Protein AF-0000000070924415 (afdb_homodimer)

Sequence (302 aa):
MRFDPAVLARTLAALTEGETDEVALMATLACEIHHADDRFDWTGFYRVTEPGVLKIGPYQGGHGCLVIPFTRGVCGAAAREGRTQLVPDVEAFPGHIACSSSTRSELVIPVFGAGGRLIGVLDIDSDQPDAFTEADARALEAILADVFGALMRFDPAVLARTLAALTEGETDEVALMATLACEIHHADDRFDWTGFYRVTEPGVLKIGPYQGGHGCLVIPFTRGVCGAAAREGRTQLVPDVEAFPGHIACSSSTRSELVIPVFGAGGRLIGVLDIDSDQPDAFTEADARALEAILADVFGAL

Structure (mmCIF, N/CA/C/O backbone):
data_AF-0000000070924415-model_v1
#
loop_
_entity.id
_entity.type
_entity.pdbx_description
1 polymer 'GAF domain protein'
#
loop_
_atom_site.group_PDB
_atom_site.id
_atom_site.type_symbol
_atom_site.label_atom_id
_atom_site.label_alt_id
_atom_site.label_comp_id
_atom_site.label_asym_id
_atom_site.label_entity_id
_atom_site.label_seq_id
_atom_site.pdbx_PDB_ins_code
_atom_site.Cartn_x
_atom_site.Cartn_y
_atom_site.Cartn_z
_atom_site.occupancy
_atom_site.B_iso_or_equiv
_atom_site.auth_seq_id
_atom_site.auth_comp_id
_atom_site.auth_asym_id
_atom_site.auth_atom_id
_atom_site.pdbx_PDB_model_num
ATOM 1 N N . MET A 1 1 ? -1.477 -2.229 -22.859 1 86.69 1 MET A N 1
ATOM 2 C CA . MET A 1 1 ? -0.017 -2.232 -22.797 1 86.69 1 MET A CA 1
ATOM 3 C C . MET A 1 1 ? 0.488 -3.352 -21.906 1 86.69 1 MET A C 1
ATOM 5 O O . MET A 1 1 ? -0.101 -3.625 -20.844 1 86.69 1 MET A O 1
ATOM 9 N N . ARG A 1 2 ? 1.531 -4.059 -22.438 1 94.44 2 ARG A N 1
ATOM 10 C CA . ARG A 1 2 ? 2.207 -5.086 -21.641 1 94.44 2 ARG A CA 1
ATOM 11 C C . ARG A 1 2 ? 3.555 -4.586 -21.141 1 94.44 2 ARG A C 1
ATOM 13 O O . ARG A 1 2 ? 4.262 -3.861 -21.844 1 94.44 2 ARG A O 1
ATOM 20 N N . PHE A 1 3 ? 3.836 -4.977 -19.938 1 95.62 3 PHE A N 1
ATOM 21 C CA . PHE A 1 3 ? 5.086 -4.484 -19.375 1 95.62 3 PHE A CA 1
ATOM 22 C C . PHE A 1 3 ? 6.285 -5.117 -20.078 1 95.62 3 PHE A C 1
ATOM 24 O O . PHE A 1 3 ? 6.184 -6.227 -20.594 1 95.62 3 PHE A O 1
ATOM 31 N N . ASP A 1 4 ? 7.352 -4.371 -20.219 1 97.5 4 ASP A N 1
ATOM 32 C CA . ASP A 1 4 ? 8.656 -4.871 -20.625 1 97.5 4 ASP A CA 1
ATOM 33 C C . ASP A 1 4 ? 9.477 -5.316 -19.406 1 97.5 4 ASP A C 1
ATOM 35 O O . ASP A 1 4 ? 9.898 -4.488 -18.609 1 97.5 4 ASP A O 1
ATOM 39 N N . PRO A 1 5 ? 9.734 -6.648 -19.391 1 97.75 5 PRO A N 1
ATOM 40 C CA . PRO A 1 5 ? 10.375 -7.172 -18.188 1 97.75 5 PRO A CA 1
ATOM 41 C C . PRO A 1 5 ? 11.719 -6.512 -17.891 1 97.75 5 PRO A C 1
ATOM 43 O O . PRO A 1 5 ? 12.031 -6.207 -16.734 1 97.75 5 PRO A O 1
ATOM 46 N N . ALA A 1 6 ? 12.508 -6.309 -18.891 1 97.94 6 ALA A N 1
ATOM 47 C CA . ALA A 1 6 ? 13.828 -5.723 -18.703 1 97.94 6 ALA A CA 1
ATOM 48 C C . ALA A 1 6 ? 13.727 -4.277 -18.219 1 97.94 6 ALA A C 1
ATOM 50 O O . ALA A 1 6 ? 14.484 -3.857 -17.344 1 97.94 6 ALA A O 1
ATOM 51 N N . VAL A 1 7 ? 12.852 -3.51 -18.812 1 98 7 VAL A N 1
ATOM 52 C CA . VAL A 1 7 ? 12.672 -2.113 -18.422 1 98 7 VAL A CA 1
ATOM 53 C C . VAL A 1 7 ? 12.148 -2.031 -17 1 98 7 VAL A C 1
ATOM 55 O O . VAL A 1 7 ? 12.641 -1.239 -16.188 1 98 7 VAL A O 1
ATOM 58 N N . LEU A 1 8 ? 11.172 -2.834 -16.672 1 98.5 8 LEU A N 1
ATOM 59 C CA . LEU A 1 8 ? 10.602 -2.84 -15.328 1 98.5 8 LEU A CA 1
ATOM 60 C C . LEU A 1 8 ? 11.656 -3.223 -14.297 1 98.5 8 LEU A C 1
ATOM 62 O O . LEU A 1 8 ? 11.758 -2.584 -13.242 1 98.5 8 LEU A O 1
ATOM 66 N N . ALA A 1 9 ? 12.438 -4.27 -14.586 1 98.56 9 ALA A N 1
ATOM 67 C CA . ALA A 1 9 ? 13.484 -4.715 -13.672 1 98.56 9 ALA A CA 1
ATOM 68 C C . ALA A 1 9 ? 14.5 -3.604 -13.406 1 98.56 9 ALA A C 1
ATOM 70 O O . ALA A 1 9 ? 14.891 -3.371 -12.266 1 98.56 9 ALA A O 1
ATOM 71 N N . ARG A 1 10 ? 14.859 -2.92 -14.445 1 98.31 10 ARG A N 1
ATOM 72 C CA . ARG A 1 10 ? 15.828 -1.836 -14.312 1 98.31 10 ARG A CA 1
ATOM 73 C C . ARG A 1 10 ? 15.258 -0.69 -13.484 1 98.31 10 ARG A C 1
ATOM 75 O O . ARG A 1 10 ? 15.945 -0.131 -12.625 1 98.31 10 ARG A O 1
ATOM 82 N N . THR A 1 11 ? 14.047 -0.346 -13.797 1 97.88 11 THR A N 1
ATOM 83 C CA . THR A 1 11 ? 13.383 0.73 -13.07 1 97.88 11 THR A CA 1
ATOM 84 C C . THR A 1 11 ? 13.297 0.408 -11.578 1 97.88 11 THR A C 1
ATOM 86 O O . THR A 1 11 ? 13.672 1.228 -10.742 1 97.88 11 THR A O 1
ATOM 89 N N . LEU A 1 12 ? 12.859 -0.758 -11.211 1 98.44 12 LEU A N 1
ATOM 90 C CA . LEU A 1 12 ? 12.664 -1.149 -9.82 1 98.44 12 LEU A CA 1
ATOM 91 C C . LEU A 1 12 ? 14.008 -1.276 -9.102 1 98.44 12 LEU A C 1
ATOM 93 O O . LEU A 1 12 ? 14.125 -0.917 -7.926 1 98.44 12 LEU A O 1
ATOM 97 N N . ALA A 1 13 ? 15 -1.799 -9.836 1 98 13 ALA A N 1
ATOM 98 C CA . ALA A 1 13 ? 16.328 -1.871 -9.25 1 98 13 ALA A CA 1
ATOM 99 C C . ALA A 1 13 ? 16.844 -0.483 -8.859 1 98 13 ALA A C 1
ATOM 101 O O . ALA A 1 13 ? 17.391 -0.297 -7.777 1 98 13 ALA A O 1
ATOM 102 N N . ALA A 1 14 ? 16.609 0.479 -9.711 1 98 14 ALA A N 1
ATOM 103 C CA . ALA A 1 14 ? 17.062 1.846 -9.461 1 98 14 ALA A CA 1
ATOM 104 C C . ALA A 1 14 ? 16.281 2.477 -8.312 1 98 14 ALA A C 1
ATOM 106 O O . ALA A 1 14 ? 16.859 3.121 -7.438 1 98 14 ALA A O 1
ATOM 107 N N . LEU A 1 15 ? 15 2.289 -8.305 1 97.25 15 LEU A N 1
ATOM 108 C CA . LEU A 1 15 ? 14.117 2.92 -7.332 1 97.25 15 LEU A CA 1
ATOM 109 C C . LEU A 1 15 ? 14.359 2.361 -5.934 1 97.25 15 LEU A C 1
ATOM 111 O O . LEU A 1 15 ? 14.172 3.062 -4.938 1 97.25 15 LEU A O 1
ATOM 115 N N . THR A 1 16 ? 14.773 1.101 -5.844 1 97.81 16 THR A N 1
ATOM 116 C CA . THR A 1 16 ? 14.805 0.44 -4.543 1 97.81 16 THR A CA 1
ATOM 117 C C . THR A 1 16 ? 16.25 0.222 -4.086 1 97.81 16 THR A C 1
ATOM 119 O O . THR A 1 16 ? 16.484 -0.436 -3.07 1 97.81 16 THR A O 1
ATOM 122 N N . GLU A 1 17 ? 17.156 0.73 -4.887 1 97.06 17 GLU A N 1
ATOM 123 C CA . GLU A 1 17 ? 18.578 0.539 -4.57 1 97.06 17 GLU A CA 1
ATOM 124 C C . GLU A 1 17 ? 18.875 0.969 -3.139 1 97.06 17 GLU A C 1
ATOM 126 O O . GLU A 1 17 ? 18.547 2.082 -2.732 1 97.06 17 GLU A O 1
ATOM 131 N N . GLY A 1 18 ? 19.438 0.085 -2.4 1 96.75 18 GLY A N 1
ATOM 132 C CA . GLY A 1 18 ? 19.906 0.395 -1.06 1 96.75 18 GLY A CA 1
ATOM 133 C C . GLY A 1 18 ? 18.812 0.338 -0.015 1 96.75 18 GLY A C 1
ATOM 134 O O . GLY A 1 18 ? 19.078 0.452 1.183 1 96.75 18 GLY A O 1
ATOM 135 N N . GLU A 1 19 ? 17.578 0.191 -0.398 1 97.88 19 GLU A N 1
ATOM 136 C CA . GLU A 1 19 ? 16.469 0.136 0.542 1 97.88 19 GLU A CA 1
ATOM 137 C C . GLU A 1 19 ? 16.328 -1.258 1.147 1 97.88 19 GLU A C 1
ATOM 139 O O . GLU A 1 19 ? 16.469 -2.262 0.448 1 97.88 19 GLU A O 1
ATOM 144 N N . THR A 1 20 ? 16.062 -1.279 2.492 1 97.25 20 THR A N 1
ATOM 145 C CA . THR A 1 20 ? 16 -2.582 3.146 1 97.25 20 THR A CA 1
ATOM 146 C C . THR A 1 20 ? 14.672 -2.764 3.879 1 97.25 20 THR A C 1
ATOM 148 O O . THR A 1 20 ? 14.398 -3.838 4.418 1 97.25 20 THR A O 1
ATOM 151 N N . ASP A 1 21 ? 13.859 -1.724 3.973 1 98.31 21 ASP A N 1
ATOM 152 C CA . ASP A 1 21 ? 12.555 -1.853 4.613 1 98.31 21 ASP A CA 1
ATOM 153 C C . ASP A 1 21 ? 11.586 -2.627 3.73 1 98.31 21 ASP A C 1
ATOM 155 O O . ASP A 1 21 ? 11.227 -2.168 2.643 1 98.31 21 ASP A O 1
ATOM 159 N N . GLU A 1 22 ? 11.117 -3.754 4.152 1 98.56 22 GLU A N 1
ATOM 160 C CA . GLU A 1 22 ? 10.289 -4.656 3.355 1 98.56 22 GLU A CA 1
ATOM 161 C C . GLU A 1 22 ? 9.008 -3.963 2.889 1 98.56 22 GLU A C 1
ATOM 163 O O . GLU A 1 22 ? 8.609 -4.102 1.729 1 98.56 22 GLU A O 1
ATOM 168 N N . VAL A 1 23 ? 8.406 -3.203 3.76 1 98.88 23 VAL A N 1
ATOM 169 C CA . VAL A 1 23 ? 7.121 -2.582 3.453 1 98.88 23 VAL A CA 1
ATOM 170 C C . VAL A 1 23 ? 7.312 -1.488 2.404 1 98.88 23 VAL A C 1
ATOM 172 O O . VAL A 1 23 ? 6.516 -1.366 1.471 1 98.88 23 VAL A O 1
ATOM 175 N N . ALA A 1 24 ? 8.359 -0.697 2.543 1 98.81 24 ALA A N 1
ATOM 176 C CA . ALA A 1 24 ? 8.656 0.342 1.559 1 98.81 24 ALA A CA 1
ATOM 177 C C . ALA A 1 24 ? 8.914 -0.264 0.182 1 98.81 24 ALA A C 1
ATOM 179 O O . ALA A 1 24 ? 8.445 0.261 -0.832 1 98.81 24 ALA A O 1
ATOM 180 N N . LEU A 1 25 ? 9.641 -1.331 0.187 1 98.81 25 LEU A N 1
ATOM 181 C CA . LEU A 1 25 ? 9.914 -2.031 -1.064 1 98.81 25 LEU A CA 1
ATOM 182 C C . LEU A 1 25 ? 8.625 -2.557 -1.687 1 98.81 25 LEU A C 1
ATOM 184 O O . LEU A 1 25 ? 8.406 -2.395 -2.889 1 98.81 25 LEU A O 1
ATOM 188 N N . MET A 1 26 ? 7.781 -3.16 -0.855 1 98.88 26 MET A N 1
ATOM 189 C CA . MET A 1 26 ? 6.508 -3.688 -1.338 1 98.88 26 MET A CA 1
ATOM 190 C C . MET A 1 26 ? 5.648 -2.578 -1.931 1 98.88 26 MET A C 1
ATOM 192 O O . MET A 1 26 ? 5.031 -2.758 -2.982 1 98.88 26 MET A O 1
ATOM 196 N N . ALA A 1 27 ? 5.609 -1.454 -1.251 1 98.88 27 ALA A N 1
ATOM 197 C CA . ALA A 1 27 ? 4.793 -0.333 -1.712 1 98.88 27 ALA A CA 1
ATOM 198 C C . ALA A 1 27 ? 5.266 0.167 -3.074 1 98.88 27 ALA A C 1
ATOM 200 O O . ALA A 1 27 ? 4.457 0.393 -3.977 1 98.88 27 ALA A O 1
ATOM 201 N N . THR A 1 28 ? 6.559 0.315 -3.201 1 98.56 28 THR A N 1
ATOM 202 C CA . THR A 1 28 ? 7.148 0.793 -4.445 1 98.56 28 THR A CA 1
ATOM 203 C C . THR A 1 28 ? 6.91 -0.206 -5.574 1 98.56 28 THR A C 1
ATOM 205 O O . THR A 1 28 ? 6.5 0.176 -6.672 1 98.56 28 THR A O 1
ATOM 208 N N . LEU A 1 29 ? 7.121 -1.479 -5.301 1 98.88 29 LEU A N 1
ATOM 209 C CA . LEU A 1 29 ? 6.934 -2.504 -6.324 1 98.88 29 LEU A CA 1
ATOM 210 C C . LEU A 1 29 ? 5.469 -2.598 -6.73 1 98.88 29 LEU A C 1
ATOM 212 O O . LEU A 1 29 ? 5.156 -2.703 -7.922 1 98.88 29 LEU A O 1
ATOM 216 N N . ALA A 1 30 ? 4.578 -2.594 -5.73 1 98.81 30 ALA A N 1
ATOM 217 C CA . ALA A 1 30 ? 3.156 -2.695 -6.043 1 98.81 30 ALA A CA 1
ATOM 218 C C . ALA A 1 30 ? 2.732 -1.608 -7.027 1 98.81 30 ALA A C 1
ATOM 220 O O . ALA A 1 30 ? 2.031 -1.887 -8.008 1 98.81 30 ALA A O 1
ATOM 221 N N . CYS A 1 31 ? 3.18 -0.417 -6.801 1 98.5 31 CYS A N 1
ATOM 222 C CA . CYS A 1 31 ? 2.818 0.711 -7.652 1 98.5 31 CYS A CA 1
ATOM 223 C C . CYS A 1 31 ? 3.406 0.55 -9.047 1 98.5 31 CYS A C 1
ATOM 225 O O . CYS A 1 31 ? 2.682 0.624 -10.047 1 98.5 31 CYS A O 1
ATOM 227 N N . GLU A 1 32 ? 4.691 0.331 -9.125 1 98.38 32 GLU A N 1
ATOM 228 C CA . GLU A 1 32 ? 5.371 0.312 -10.422 1 98.38 32 GLU A CA 1
ATOM 229 C C . GLU A 1 32 ? 4.902 -0.864 -11.273 1 98.38 32 GLU A C 1
ATOM 231 O O . GLU A 1 32 ? 4.746 -0.732 -12.484 1 98.38 32 GLU A O 1
ATOM 236 N N . ILE A 1 33 ? 4.676 -2.031 -10.617 1 98.81 33 ILE A N 1
ATOM 237 C CA . ILE A 1 33 ? 4.199 -3.205 -11.344 1 98.81 33 ILE A CA 1
ATOM 238 C C . ILE A 1 33 ? 2.775 -2.959 -11.844 1 98.81 33 ILE A C 1
ATOM 240 O O . ILE A 1 33 ? 2.475 -3.189 -13.016 1 98.81 33 ILE A O 1
ATOM 244 N N . HIS A 1 34 ? 1.918 -2.477 -10.969 1 98.62 34 HIS A N 1
ATOM 245 C CA . HIS A 1 34 ? 0.517 -2.234 -11.297 1 98.62 34 HIS A CA 1
ATOM 246 C C . HIS A 1 34 ? 0.384 -1.353 -12.531 1 98.62 34 HIS A C 1
ATOM 248 O O . HIS A 1 34 ? -0.382 -1.669 -13.445 1 98.62 34 HIS A O 1
ATOM 254 N N . HIS A 1 35 ? 1.164 -0.295 -12.57 1 97.62 35 HIS A N 1
ATOM 255 C CA . HIS A 1 35 ? 1.003 0.72 -13.609 1 97.62 35 HIS A CA 1
ATOM 256 C C . HIS A 1 35 ? 1.771 0.345 -14.875 1 97.62 35 HIS A C 1
ATOM 258 O O . HIS A 1 35 ? 1.612 0.986 -15.914 1 97.62 35 HIS A O 1
ATOM 264 N N . ALA A 1 36 ? 2.566 -0.684 -14.844 1 98.12 36 ALA A N 1
ATOM 265 C CA . ALA A 1 36 ? 3.385 -1.092 -15.977 1 98.12 36 ALA A CA 1
ATOM 266 C C . ALA A 1 36 ? 2.57 -1.912 -16.969 1 98.12 36 ALA A C 1
ATOM 268 O O . ALA A 1 36 ? 3.008 -2.143 -18.109 1 98.12 36 ALA A O 1
ATOM 269 N N . ASP A 1 37 ? 1.393 -2.426 -16.625 1 98.31 37 ASP A N 1
ATOM 270 C CA . ASP A 1 37 ? 0.641 -3.354 -17.453 1 98.31 37 ASP A CA 1
ATOM 271 C C . ASP A 1 37 ? -0.863 -3.156 -17.281 1 98.31 37 ASP A C 1
ATOM 273 O O . ASP A 1 37 ? -1.373 -3.178 -16.156 1 98.31 37 ASP A O 1
ATOM 277 N N . ASP A 1 38 ? -1.627 -3.066 -18.375 1 97.56 38 ASP A N 1
ATOM 278 C CA . ASP A 1 38 ? -3.059 -2.779 -18.359 1 97.56 38 ASP A CA 1
ATOM 279 C C . ASP A 1 38 ? -3.855 -3.982 -17.875 1 97.56 38 ASP A C 1
ATOM 281 O O . ASP A 1 38 ? -5.016 -3.846 -17.484 1 97.56 38 ASP A O 1
ATOM 285 N N . ARG A 1 39 ? -3.277 -5.176 -17.875 1 97.06 39 ARG A N 1
ATOM 286 C CA . ARG A 1 39 ? -3.951 -6.391 -17.438 1 97.06 39 ARG A CA 1
ATOM 287 C C . ARG A 1 39 ? -4.051 -6.438 -15.906 1 97.06 39 ARG A C 1
ATOM 289 O O . ARG A 1 39 ? -4.812 -7.234 -15.359 1 97.06 39 ARG A O 1
ATOM 296 N N . PHE A 1 40 ? -3.254 -5.625 -15.227 1 97.94 40 PHE A N 1
ATOM 297 C CA . PHE A 1 40 ? -3.125 -5.723 -13.781 1 97.94 40 PHE A CA 1
ATOM 298 C C . PHE A 1 40 ? -4.168 -4.855 -13.086 1 97.94 40 PHE A C 1
ATOM 300 O O . PHE A 1 40 ? -3.902 -3.697 -12.758 1 97.94 40 PHE A O 1
ATOM 307 N N . ASP A 1 41 ? -5.281 -5.418 -12.75 1 97.44 41 ASP A N 1
ATOM 308 C CA . ASP A 1 41 ? -6.395 -4.684 -12.148 1 97.44 41 ASP A CA 1
ATOM 309 C C . ASP A 1 41 ? -6.211 -4.543 -10.641 1 97.44 41 ASP A C 1
ATOM 311 O O . ASP A 1 41 ? -6.734 -3.607 -10.031 1 97.44 41 ASP A O 1
ATOM 315 N N . TRP A 1 42 ? -5.555 -5.453 -10.023 1 98 42 TRP A N 1
ATOM 316 C CA . TRP A 1 42 ? -5.152 -5.434 -8.625 1 98 42 TRP A CA 1
ATOM 317 C C . TRP A 1 42 ? -3.742 -5.984 -8.453 1 98 42 TRP A C 1
ATOM 319 O O . TRP A 1 42 ? -3.42 -7.055 -8.977 1 98 42 TRP A O 1
ATOM 329 N N . THR A 1 43 ? -2.881 -5.262 -7.859 1 98.62 43 THR A N 1
ATOM 330 C CA . THR A 1 43 ? -1.495 -5.656 -7.625 1 98.62 43 THR A CA 1
ATOM 331 C C . THR A 1 43 ? -1.079 -5.348 -6.191 1 98.62 43 THR A C 1
ATOM 333 O O . THR A 1 43 ? -1.123 -4.195 -5.758 1 98.62 43 THR A O 1
ATOM 336 N N . GLY A 1 44 ? -0.739 -6.328 -5.453 1 98.62 44 GLY A N 1
ATOM 337 C CA . GLY A 1 44 ? -0.346 -6.016 -4.086 1 98.62 44 GLY A CA 1
ATOM 338 C C . GLY A 1 44 ? 0.297 -7.188 -3.371 1 98.62 44 GLY A C 1
ATOM 339 O O . GLY A 1 44 ? 0.497 -8.25 -3.963 1 98.62 44 GLY A O 1
ATOM 340 N N . PHE A 1 45 ? 0.707 -6.953 -2.191 1 98.88 45 PHE A N 1
ATOM 341 C CA . PHE A 1 45 ? 1.403 -7.938 -1.371 1 98.88 45 PHE A CA 1
ATOM 342 C C . PHE A 1 45 ? 0.548 -8.352 -0.181 1 98.88 45 PHE A C 1
ATOM 344 O O . PHE A 1 45 ? -0.142 -7.523 0.415 1 98.88 45 PHE A O 1
ATOM 351 N N . TYR A 1 46 ? 0.558 -9.508 0.106 1 98.81 46 TYR A N 1
ATOM 352 C CA . TYR A 1 46 ? 0.187 -10.023 1.42 1 98.81 46 TYR A CA 1
ATOM 353 C C . TYR A 1 46 ? 1.418 -10.469 2.199 1 98.81 46 TYR A C 1
ATOM 355 O O . TYR A 1 46 ? 2.326 -11.086 1.637 1 98.81 46 TYR A O 1
ATOM 363 N N . ARG A 1 47 ? 1.425 -10.133 3.43 1 98.88 47 ARG A N 1
ATOM 364 C CA . ARG A 1 47 ? 2.605 -10.359 4.258 1 98.88 47 ARG A CA 1
ATOM 365 C C . ARG A 1 47 ? 2.381 -11.516 5.227 1 98.88 47 ARG A C 1
ATOM 367 O O . ARG A 1 47 ? 1.286 -11.664 5.773 1 98.88 47 ARG A O 1
ATOM 374 N N . VAL A 1 48 ? 3.387 -12.305 5.41 1 98.75 48 VAL A N 1
ATOM 375 C CA . VAL A 1 48 ? 3.346 -13.234 6.527 1 98.75 48 VAL A CA 1
ATOM 376 C C . VAL A 1 48 ? 3.543 -12.484 7.84 1 98.75 48 VAL A C 1
ATOM 378 O O . VAL A 1 48 ? 4.621 -11.938 8.094 1 98.75 48 VAL A O 1
ATOM 381 N N . THR A 1 49 ? 2.496 -12.43 8.617 1 98.31 49 THR A N 1
ATOM 382 C CA . THR A 1 49 ? 2.588 -11.664 9.852 1 98.31 49 THR A CA 1
ATOM 383 C C . THR A 1 49 ? 2.654 -12.594 11.062 1 98.31 49 THR A C 1
ATOM 385 O O . THR A 1 49 ? 3.068 -12.18 12.148 1 98.31 49 THR A O 1
ATOM 388 N N . GLU A 1 50 ? 2.213 -13.727 10.977 1 97.81 50 GLU A N 1
ATOM 389 C CA . GLU A 1 50 ? 2.262 -14.844 11.922 1 97.81 50 GLU A CA 1
ATOM 390 C C . GLU A 1 50 ? 2.168 -16.188 11.195 1 97.81 50 GLU A C 1
ATOM 392 O O . GLU A 1 50 ? 1.817 -16.234 10.016 1 97.81 50 GLU A O 1
ATOM 397 N N . PRO A 1 51 ? 2.609 -17.234 11.867 1 97.31 51 PRO A N 1
ATOM 398 C CA . PRO A 1 51 ? 2.578 -18.531 11.195 1 97.31 51 PRO A CA 1
ATOM 399 C C . PRO A 1 51 ? 1.214 -18.859 10.586 1 97.31 51 PRO A C 1
ATOM 401 O O . PRO A 1 51 ? 0.199 -18.828 11.281 1 97.31 51 PRO A O 1
ATOM 404 N N . GLY A 1 52 ? 1.215 -19.062 9.336 1 98.19 52 GLY A N 1
ATOM 405 C CA . GLY A 1 52 ? 0.016 -19.531 8.656 1 98.19 52 GLY A CA 1
ATOM 406 C C . GLY A 1 52 ? -0.96 -18.422 8.328 1 98.19 52 GLY A C 1
ATOM 407 O O . GLY A 1 52 ? -2.115 -18.688 7.988 1 98.19 52 GLY A O 1
ATOM 408 N N . VAL A 1 53 ? -0.512 -17.188 8.469 1 98.44 53 VAL A N 1
ATOM 409 C CA . VAL A 1 53 ? -1.431 -16.078 8.258 1 98.44 53 VAL A CA 1
ATOM 410 C C . VAL A 1 53 ? -0.793 -15.047 7.32 1 98.44 53 VAL A C 1
ATOM 412 O O . VAL A 1 53 ? 0.358 -14.648 7.516 1 98.44 53 VAL A O 1
ATOM 415 N N . LEU A 1 54 ? -1.522 -14.688 6.309 1 98.44 54 LEU A N 1
ATOM 416 C CA . LEU A 1 54 ? -1.205 -13.555 5.449 1 98.44 54 LEU A CA 1
ATOM 417 C C . LEU A 1 54 ? -2.088 -12.352 5.781 1 98.44 54 LEU A C 1
ATOM 419 O O . LEU A 1 54 ? -3.305 -12.492 5.914 1 98.44 54 LEU A O 1
ATOM 423 N N . LYS A 1 55 ? -1.472 -11.227 5.938 1 98.75 55 LYS A N 1
ATOM 424 C CA . LYS A 1 55 ? -2.234 -9.984 6.043 1 98.75 55 LYS A CA 1
ATOM 425 C C . LYS A 1 55 ? -1.899 -9.031 4.898 1 98.75 55 LYS A C 1
ATOM 427 O O . LYS A 1 55 ? -0.758 -8.984 4.438 1 98.75 55 LYS A O 1
ATOM 432 N N . ILE A 1 56 ? -2.908 -8.305 4.555 1 98.62 56 ILE A N 1
ATOM 433 C CA . ILE A 1 56 ? -2.76 -7.387 3.43 1 98.62 56 ILE A CA 1
ATOM 434 C C . ILE A 1 56 ? -1.654 -6.379 3.732 1 98.62 56 ILE A C 1
ATOM 436 O O . ILE A 1 56 ? -1.537 -5.895 4.859 1 98.62 56 ILE A O 1
ATOM 440 N N . GLY A 1 57 ? -0.743 -6.203 2.795 1 98.81 57 GLY A N 1
ATOM 441 C CA . GLY A 1 57 ? 0.251 -5.141 2.775 1 98.81 57 GLY A CA 1
ATOM 442 C C . GLY A 1 57 ? -0.017 -4.09 1.714 1 98.81 57 GLY A C 1
ATOM 443 O O . GLY A 1 57 ? -1.173 -3.795 1.403 1 98.81 57 GLY A O 1
ATOM 444 N N . PRO A 1 58 ? 1.036 -3.463 1.214 1 98.88 58 PRO A N 1
ATOM 445 C CA . PRO A 1 58 ? 0.868 -2.455 0.165 1 98.88 58 PRO A CA 1
ATOM 446 C C . PRO A 1 58 ? 0.261 -3.027 -1.113 1 98.88 58 PRO A C 1
ATOM 448 O O . PRO A 1 58 ? 0.602 -4.145 -1.517 1 98.88 58 PRO A O 1
ATOM 451 N N . TYR A 1 59 ? -0.689 -2.273 -1.715 1 98.69 59 TYR A N 1
ATOM 452 C CA . TYR A 1 59 ? -1.296 -2.703 -2.969 1 98.69 59 TYR A CA 1
ATOM 453 C C . TYR A 1 59 ? -1.89 -1.519 -3.721 1 98.69 59 TYR A C 1
ATOM 455 O O . TYR A 1 59 ? -1.995 -0.418 -3.176 1 98.69 59 TYR A O 1
ATOM 463 N N . GLN A 1 60 ? -2.117 -1.699 -4.969 1 98.56 60 GLN A N 1
ATOM 464 C CA . GLN A 1 60 ? -2.895 -0.84 -5.855 1 98.56 60 GLN A CA 1
ATOM 465 C C . GLN A 1 60 ? -4.148 -1.555 -6.352 1 98.56 60 GLN A C 1
ATOM 467 O O . GLN A 1 60 ? -4.082 -2.703 -6.797 1 98.56 60 GLN A O 1
ATOM 472 N N . GLY A 1 61 ? -5.258 -0.876 -6.297 1 97.69 61 GLY A N 1
ATOM 473 C CA . GLY A 1 61 ? -6.512 -1.48 -6.715 1 97.69 61 GLY A CA 1
ATOM 474 C C . GLY A 1 61 ? -7.625 -1.308 -5.703 1 97.69 61 GLY A C 1
ATOM 475 O O . GLY A 1 61 ? -7.516 -0.49 -4.785 1 97.69 61 GLY A O 1
ATOM 476 N N . GLY A 1 62 ? -8.766 -1.976 -5.934 1 96.31 62 GLY A N 1
ATOM 477 C CA . GLY A 1 62 ? -9.914 -1.908 -5.039 1 96.31 62 GLY A CA 1
ATOM 478 C C . GLY A 1 62 ? -9.719 -2.701 -3.76 1 96.31 62 GLY A C 1
ATOM 479 O O . GLY A 1 62 ? -8.602 -3.129 -3.453 1 96.31 62 GLY A O 1
ATOM 480 N N . HIS A 1 63 ? -10.766 -2.854 -3.053 1 95.38 63 HIS A N 1
ATOM 481 C CA . HIS A 1 63 ? -10.766 -3.461 -1.727 1 95.38 63 HIS A CA 1
ATOM 482 C C . HIS A 1 63 ? -10.062 -4.812 -1.736 1 95.38 63 HIS A C 1
ATOM 484 O O . HIS A 1 63 ? -10.281 -5.625 -2.639 1 95.38 63 HIS A O 1
ATOM 490 N N . GLY A 1 64 ? -9.156 -5.031 -0.753 1 93.56 64 GLY A N 1
ATOM 491 C CA . GLY A 1 64 ? -8.484 -6.301 -0.542 1 93.56 64 GLY A CA 1
ATOM 492 C C . GLY A 1 64 ? -8.875 -6.977 0.758 1 93.56 64 GLY A C 1
ATOM 493 O O . GLY A 1 64 ? -9.258 -6.309 1.72 1 93.56 64 GLY A O 1
ATOM 494 N N . CYS A 1 65 ? -8.734 -8.242 0.759 1 94.75 65 CYS A N 1
ATOM 495 C CA . CYS A 1 65 ? -8.984 -8.977 1.995 1 94.75 65 CYS A CA 1
ATOM 496 C C . CYS A 1 65 ? -7.906 -8.68 3.031 1 94.75 65 CYS A C 1
ATOM 498 O O . CYS A 1 65 ? -6.715 -8.805 2.744 1 94.75 65 CYS A O 1
ATOM 500 N N . LEU A 1 66 ? -8.359 -8.43 4.191 1 95.81 66 LEU A N 1
ATOM 501 C CA . LEU A 1 66 ? -7.441 -8.023 5.25 1 95.81 66 LEU A CA 1
ATOM 502 C C . LEU A 1 66 ? -6.57 -9.195 5.695 1 95.81 66 LEU A C 1
ATOM 504 O O . LEU A 1 66 ? -5.367 -9.031 5.922 1 95.81 66 LEU A O 1
ATOM 508 N N . VAL A 1 67 ? -7.184 -10.352 5.863 1 96.81 67 VAL A N 1
ATOM 509 C CA . VAL A 1 67 ? -6.488 -11.531 6.375 1 96.81 67 VAL A CA 1
ATOM 510 C C . VAL A 1 67 ? -6.805 -12.734 5.492 1 96.81 67 VAL A C 1
ATOM 512 O O . VAL A 1 67 ? -7.965 -12.977 5.148 1 96.81 67 VAL A O 1
ATOM 515 N N . ILE A 1 68 ? -5.754 -13.461 5.148 1 96.88 68 ILE A N 1
ATOM 516 C CA . ILE A 1 68 ? -5.887 -14.695 4.383 1 96.88 68 ILE A CA 1
ATOM 517 C C . ILE A 1 68 ? -5.125 -15.82 5.078 1 96.88 68 ILE A C 1
ATOM 519 O O . ILE A 1 68 ? -3.896 -15.789 5.16 1 96.88 68 ILE A O 1
ATOM 523 N N . PRO A 1 69 ? -5.875 -16.828 5.582 1 96.94 69 PRO A N 1
ATOM 524 C CA . PRO A 1 69 ? -5.133 -17.969 6.105 1 96.94 69 PRO A CA 1
ATOM 525 C C . PRO A 1 69 ? -4.395 -18.75 5.016 1 96.94 69 PRO A C 1
ATOM 527 O O . PRO A 1 69 ? -4.863 -18.812 3.877 1 96.94 69 PRO A O 1
ATOM 530 N N . PHE A 1 70 ? -3.295 -19.359 5.41 1 97.81 70 PHE A N 1
ATOM 531 C CA . PHE A 1 70 ? -2.521 -20.172 4.477 1 97.81 70 PHE A CA 1
ATOM 532 C C . PHE A 1 70 ? -3.393 -21.266 3.854 1 97.81 70 PHE A C 1
ATOM 534 O O . PHE A 1 70 ? -3.127 -21.703 2.736 1 97.81 70 PHE A O 1
ATOM 541 N N . THR A 1 71 ? -4.41 -21.625 4.453 1 96.38 71 THR A N 1
ATOM 542 C CA . THR A 1 71 ? -5.219 -22.781 4.051 1 96.38 71 THR A CA 1
ATOM 543 C C . THR A 1 71 ? -6.254 -22.359 3.008 1 96.38 71 THR A C 1
ATOM 545 O O . THR A 1 71 ? -6.973 -23.219 2.475 1 96.38 71 THR A O 1
ATOM 548 N N . ARG A 1 72 ? -6.285 -21.094 2.648 1 94.75 72 ARG A N 1
ATOM 549 C CA . ARG A 1 72 ? -7.379 -20.656 1.788 1 94.75 72 ARG A CA 1
ATOM 550 C C . ARG A 1 72 ? -6.859 -19.875 0.586 1 94.75 72 ARG A C 1
ATOM 552 O O . ARG A 1 72 ? -5.922 -19.094 0.712 1 94.75 72 ARG A O 1
ATOM 559 N N . GLY A 1 73 ? -7.43 -20.203 -0.512 1 94.75 73 GLY A N 1
ATOM 560 C CA . GLY A 1 73 ? -7.281 -19.359 -1.686 1 94.75 73 GLY A CA 1
ATOM 561 C C . GLY A 1 73 ? -5.949 -19.531 -2.389 1 94.75 73 GLY A C 1
ATOM 562 O O . GLY A 1 73 ? -5.105 -20.312 -1.94 1 94.75 73 GLY A O 1
ATOM 563 N N . VAL A 1 74 ? -5.824 -18.75 -3.48 1 97.19 74 VAL A N 1
ATOM 564 C CA . VAL A 1 74 ? -4.637 -18.828 -4.324 1 97.19 74 VAL A CA 1
ATOM 565 C C . VAL A 1 74 ? -3.424 -18.297 -3.553 1 97.19 74 VAL A C 1
ATOM 567 O O . VAL A 1 74 ? -2.348 -18.906 -3.602 1 97.19 74 VAL A O 1
ATOM 570 N N . CYS A 1 75 ? -3.594 -17.219 -2.807 1 97.81 75 CYS A N 1
ATOM 571 C CA . CYS A 1 75 ? -2.508 -16.672 -2.004 1 97.81 75 CYS A CA 1
ATOM 572 C C . CYS A 1 75 ? -2.062 -17.656 -0.934 1 97.81 75 CYS A C 1
ATOM 574 O O . CYS A 1 75 ? -0.865 -17.828 -0.709 1 97.81 75 CYS A O 1
ATOM 576 N N . GLY A 1 76 ? -3.082 -18.203 -0.263 1 97.56 76 GLY A N 1
ATOM 577 C CA . GLY A 1 76 ? -2.748 -19.219 0.722 1 97.56 76 GLY A CA 1
ATOM 578 C C . GLY A 1 76 ? -1.964 -20.375 0.141 1 97.56 76 GLY A C 1
ATOM 579 O O . GLY A 1 76 ? -1 -20.844 0.749 1 97.56 76 GLY A O 1
ATOM 580 N N . ALA A 1 77 ? -2.324 -20.875 -1.011 1 97.75 77 ALA A N 1
ATOM 581 C CA . ALA A 1 77 ? -1.638 -21.969 -1.683 1 97.75 77 ALA A CA 1
ATOM 582 C C . ALA A 1 77 ? -0.197 -21.594 -2.016 1 97.75 77 ALA A C 1
ATOM 584 O O . ALA A 1 77 ? 0.725 -22.391 -1.792 1 97.75 77 ALA A O 1
ATOM 585 N N . ALA A 1 78 ? -0.045 -20.375 -2.574 1 98.38 78 ALA A N 1
ATOM 586 C CA . ALA A 1 78 ? 1.296 -19.906 -2.9 1 98.38 78 ALA A CA 1
ATOM 587 C C . ALA A 1 78 ? 2.182 -19.859 -1.658 1 98.38 78 ALA A C 1
ATOM 589 O O . ALA A 1 78 ? 3.346 -20.266 -1.705 1 98.38 78 ALA A O 1
ATOM 590 N N . ALA A 1 79 ? 1.625 -19.375 -0.595 1 98.56 79 ALA A N 1
ATOM 591 C CA . ALA A 1 79 ? 2.365 -19.281 0.66 1 98.56 79 ALA A CA 1
ATOM 592 C C . ALA A 1 79 ? 2.693 -20.656 1.213 1 98.56 79 ALA A C 1
ATOM 594 O O . ALA A 1 79 ? 3.836 -20.938 1.592 1 98.56 79 ALA A O 1
ATOM 595 N N . ARG A 1 80 ? 1.702 -21.5 1.238 1 97.5 80 ARG A N 1
ATOM 596 C CA . ARG A 1 80 ? 1.85 -22.844 1.812 1 97.5 80 ARG A CA 1
ATOM 597 C C . ARG A 1 80 ? 2.854 -23.672 1.02 1 97.5 80 ARG A C 1
ATOM 599 O O . ARG A 1 80 ? 3.701 -24.344 1.602 1 97.5 80 ARG A O 1
ATOM 606 N N . GLU A 1 81 ? 2.777 -23.656 -0.296 1 98.19 81 GLU A N 1
ATOM 607 C CA . GLU A 1 81 ? 3.59 -24.5 -1.163 1 98.19 81 GLU A CA 1
ATOM 608 C C . GLU A 1 81 ? 4.938 -23.844 -1.467 1 98.19 81 GLU A C 1
ATOM 610 O O . GLU A 1 81 ? 5.879 -24.516 -1.891 1 98.19 81 GLU A O 1
ATOM 615 N N . GLY A 1 82 ? 4.977 -22.531 -1.317 1 98.31 82 GLY A N 1
ATOM 616 C CA . GLY A 1 82 ? 6.195 -21.812 -1.65 1 98.31 82 GLY A CA 1
ATOM 617 C C . GLY A 1 82 ? 6.496 -21.797 -3.137 1 98.31 82 GLY A C 1
ATOM 618 O O . GLY A 1 82 ? 7.66 -21.844 -3.541 1 98.31 82 GLY A O 1
ATOM 619 N N . ARG A 1 83 ? 5.434 -21.844 -3.883 1 98.44 83 ARG A N 1
ATOM 620 C CA . ARG A 1 83 ? 5.59 -21.844 -5.332 1 98.44 83 ARG A CA 1
ATOM 621 C C . ARG A 1 83 ? 4.582 -20.906 -5.992 1 98.44 83 ARG A C 1
ATOM 623 O O . ARG A 1 83 ? 3.484 -20.703 -5.469 1 98.44 83 ARG A O 1
ATOM 630 N N . THR A 1 84 ? 4.969 -20.438 -7.098 1 98.81 84 THR A N 1
ATOM 631 C CA . THR A 1 84 ? 4.113 -19.547 -7.871 1 98.81 84 THR A CA 1
ATOM 632 C C . THR A 1 84 ? 2.828 -20.25 -8.289 1 98.81 84 THR A C 1
ATOM 634 O O . THR A 1 84 ? 2.857 -21.422 -8.695 1 98.81 84 THR A O 1
ATOM 637 N N . GLN A 1 85 ? 1.701 -19.609 -8.102 1 98.56 85 GLN A N 1
ATOM 638 C CA . GLN A 1 85 ? 0.406 -20.062 -8.602 1 98.56 85 GLN A CA 1
ATOM 639 C C . GLN A 1 85 ? -0.032 -19.234 -9.805 1 98.56 85 GLN A C 1
ATOM 641 O O . GLN A 1 85 ? -0.265 -18.031 -9.695 1 98.56 85 GLN A O 1
ATOM 646 N N . LEU A 1 86 ? -0.006 -19.812 -10.922 1 98.5 86 LEU A N 1
ATOM 647 C CA . LEU A 1 86 ? -0.552 -19.234 -12.148 1 98.5 86 LEU A CA 1
ATOM 648 C C . LEU A 1 86 ? -1.948 -19.781 -12.43 1 98.5 86 LEU A C 1
ATOM 650 O O . LEU A 1 86 ? -2.098 -20.938 -12.852 1 98.5 86 LEU A O 1
ATOM 654 N N . VAL A 1 87 ? -3.002 -18.953 -12.203 1 98.12 87 VAL A N 1
ATOM 655 C CA . VAL A 1 87 ? -4.387 -19.406 -12.219 1 98.12 87 VAL A CA 1
ATOM 656 C C . VAL A 1 87 ? -5.141 -18.75 -13.375 1 98.12 87 VAL A C 1
ATOM 658 O O . VAL A 1 87 ? -5.5 -17.578 -13.297 1 98.12 87 VAL A O 1
ATOM 661 N N . PRO A 1 88 ? -5.418 -19.453 -14.406 1 97.88 88 PRO A N 1
ATOM 662 C CA . PRO A 1 88 ? -6.055 -18.875 -15.586 1 97.88 88 PRO A CA 1
ATOM 663 C C . PRO A 1 88 ? -7.539 -18.594 -15.383 1 97.88 88 PRO A C 1
ATOM 665 O O . PRO A 1 88 ? -8.133 -17.812 -16.125 1 97.88 88 PRO A O 1
ATOM 668 N N . ASP A 1 89 ? -8.156 -19.281 -14.414 1 97.12 89 ASP A N 1
ATOM 669 C CA . ASP A 1 89 ? -9.57 -19.125 -14.062 1 97.12 89 ASP A CA 1
ATOM 670 C C . ASP A 1 89 ? -9.781 -19.328 -12.562 1 97.12 89 ASP A C 1
ATOM 672 O O . ASP A 1 89 ? -9.828 -20.469 -12.086 1 97.12 89 ASP A O 1
ATOM 676 N N . VAL A 1 90 ? -10.023 -18.188 -11.867 1 95.81 90 VAL A N 1
ATOM 677 C CA . VAL A 1 90 ? -10.07 -18.25 -10.406 1 95.81 90 VAL A CA 1
ATOM 678 C C . VAL A 1 90 ? -11.281 -19.078 -9.969 1 95.81 90 VAL A C 1
ATOM 680 O O . VAL A 1 90 ? -11.281 -19.672 -8.891 1 95.81 90 VAL A O 1
ATOM 683 N N . GLU A 1 91 ? -12.312 -19.141 -10.758 1 93 91 GLU A N 1
ATOM 684 C CA . GLU A 1 91 ? -13.516 -19.891 -10.414 1 93 91 GLU A CA 1
ATOM 685 C C . GLU A 1 91 ? -13.234 -21.391 -10.398 1 93 91 GLU A C 1
ATOM 687 O O . GLU A 1 91 ? -13.945 -22.156 -9.75 1 93 91 GLU A O 1
ATOM 692 N N . ALA A 1 92 ? -12.273 -21.797 -11.117 1 94.38 92 ALA A N 1
ATOM 693 C CA . ALA A 1 92 ? -11.922 -23.219 -11.211 1 94.38 92 ALA A CA 1
ATOM 694 C C . ALA A 1 92 ? -10.914 -23.594 -10.133 1 94.38 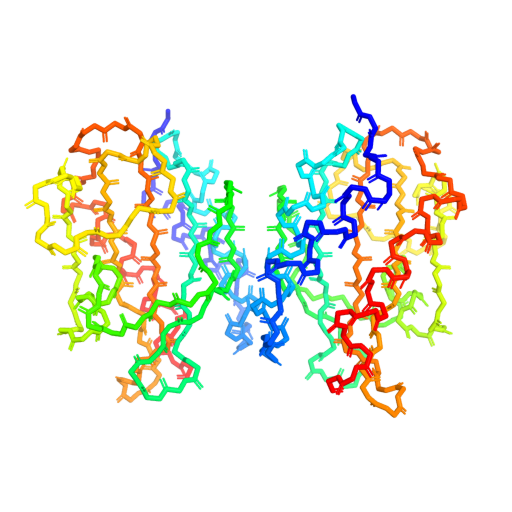92 ALA A C 1
ATOM 696 O O . ALA A 1 92 ? -10.578 -24.781 -9.984 1 94.38 92 ALA A O 1
ATOM 697 N N . PHE A 1 93 ? -10.414 -22.641 -9.43 1 93.69 93 PHE A N 1
ATOM 698 C CA . PHE A 1 93 ? -9.438 -22.906 -8.383 1 93.69 93 PHE A CA 1
ATOM 699 C C . PHE A 1 93 ? -10.125 -23.391 -7.113 1 93.69 93 PHE A C 1
ATOM 701 O O . PHE A 1 93 ? -10.969 -22.703 -6.551 1 93.69 93 PHE A O 1
ATOM 708 N N . PRO A 1 94 ? -9.711 -24.578 -6.637 1 88.81 94 PRO A N 1
ATOM 709 C CA . PRO A 1 94 ? -10.367 -25.094 -5.434 1 88.81 94 PRO A CA 1
ATOM 710 C C . PRO A 1 94 ? -10.156 -24.188 -4.219 1 88.81 94 PRO A C 1
ATOM 712 O O . PRO A 1 94 ? -9.023 -23.828 -3.898 1 88.81 94 PRO A O 1
ATOM 715 N N . GLY A 1 95 ? -11.336 -23.75 -3.564 1 86.25 95 GLY A N 1
ATOM 716 C CA . GLY A 1 95 ? -11.234 -22.938 -2.355 1 86.25 95 GLY A CA 1
ATOM 717 C C . GLY A 1 95 ? -10.922 -21.484 -2.635 1 86.25 95 GLY A C 1
ATOM 718 O O . GLY A 1 95 ? -10.445 -20.766 -1.751 1 86.25 95 GLY A O 1
ATOM 719 N N . HIS A 1 96 ? -11.133 -21.156 -3.768 1 85.06 96 HIS A N 1
ATOM 720 C CA . HIS A 1 96 ? -10.852 -19.766 -4.141 1 85.06 96 HIS A CA 1
ATOM 721 C C . HIS A 1 96 ? -11.688 -18.797 -3.318 1 85.06 96 HIS A C 1
ATOM 723 O O . HIS A 1 96 ? -12.891 -19.016 -3.125 1 85.06 96 HIS A O 1
ATOM 729 N N . ILE A 1 97 ? -10.961 -17.875 -2.789 1 83.12 97 ILE A N 1
ATOM 730 C CA . ILE A 1 97 ? -11.586 -16.75 -2.088 1 83.12 97 ILE A CA 1
ATOM 731 C C . ILE A 1 97 ? -11.609 -15.523 -2.99 1 83.12 97 ILE A C 1
ATOM 733 O O . ILE A 1 97 ? -10.656 -15.273 -3.734 1 83.12 97 ILE A O 1
ATOM 737 N N . ALA A 1 98 ? -12.812 -14.938 -3.035 1 75 98 ALA A N 1
ATOM 738 C CA . ALA A 1 98 ? -12.891 -13.734 -3.865 1 75 98 ALA A CA 1
ATOM 739 C C . ALA A 1 98 ? -12.953 -12.477 -3.008 1 75 98 ALA A C 1
ATOM 741 O O . ALA A 1 98 ? -13.758 -12.391 -2.076 1 75 98 ALA A O 1
ATOM 742 N N . CYS A 1 99 ? -11.977 -11.625 -3.232 1 72.75 99 CYS A N 1
ATOM 743 C CA . CYS A 1 99 ? -12.18 -10.305 -2.652 1 72.75 99 CYS A CA 1
ATOM 744 C C . CYS A 1 99 ? -12.969 -9.406 -3.602 1 72.75 99 CYS A C 1
ATOM 746 O O . CYS A 1 99 ? -13.805 -8.617 -3.164 1 72.75 99 CYS A O 1
ATOM 748 N N . SER A 1 100 ? -12.57 -9.539 -4.848 1 84.44 100 SER A N 1
ATOM 749 C CA . SER A 1 100 ? -13.258 -8.805 -5.902 1 84.44 100 SER A CA 1
ATOM 750 C C . SER A 1 100 ? -13.961 -9.75 -6.867 1 84.44 100 SER A C 1
ATOM 752 O O . SER A 1 100 ? -13.398 -10.781 -7.258 1 84.44 100 SER A O 1
ATOM 754 N N . SER A 1 101 ? -15.102 -9.352 -7.273 1 83.69 101 SER A N 1
ATOM 755 C CA . SER A 1 101 ? -15.883 -10.172 -8.195 1 83.69 101 SER A CA 1
ATOM 756 C C . SER A 1 101 ? -15.375 -10.023 -9.625 1 83.69 101 SER A C 1
ATOM 758 O O . SER A 1 101 ? -15.703 -10.836 -10.492 1 83.69 101 SER A O 1
ATOM 760 N N . SER A 1 102 ? -14.602 -9.055 -9.867 1 92.56 102 SER A N 1
ATOM 761 C CA . SER A 1 102 ? -14.164 -8.812 -11.234 1 92.56 102 SER A CA 1
ATOM 762 C C . SER A 1 102 ? -12.945 -9.664 -11.578 1 92.56 102 SER A C 1
ATOM 764 O O . SER A 1 102 ? -12.602 -9.82 -12.75 1 92.56 102 SER A O 1
ATOM 766 N N . THR A 1 103 ? -12.297 -10.234 -10.586 1 95.31 103 THR A N 1
ATOM 767 C CA . THR A 1 103 ? -11.086 -11.008 -10.836 1 95.31 103 THR A CA 1
ATOM 768 C C . THR A 1 103 ? -11.414 -12.305 -11.562 1 95.31 103 THR A C 1
ATOM 770 O O . THR A 1 103 ? -12.242 -13.094 -11.086 1 95.31 103 THR A O 1
ATOM 773 N N . ARG A 1 104 ? -10.719 -12.555 -12.672 1 96.88 104 ARG A N 1
ATOM 774 C CA . ARG A 1 104 ? -10.969 -13.758 -13.453 1 96.88 104 ARG A CA 1
ATOM 775 C C . ARG A 1 104 ? -9.727 -14.641 -13.516 1 96.88 104 ARG A C 1
ATOM 777 O O . ARG A 1 104 ? -9.828 -15.852 -13.742 1 96.88 104 ARG A O 1
ATOM 784 N N . SER A 1 105 ? -8.594 -14.117 -13.43 1 97.88 105 SER A N 1
ATOM 785 C CA . SER A 1 105 ? -7.328 -14.836 -13.352 1 97.88 105 SER A CA 1
ATOM 786 C C . SER A 1 105 ? -6.383 -14.195 -12.344 1 97.88 105 SER A C 1
ATOM 788 O O . SER A 1 105 ? -6.586 -13.047 -11.938 1 97.88 105 SER A O 1
ATOM 790 N N . GLU A 1 106 ? -5.434 -14.969 -11.945 1 97.44 106 GLU A N 1
ATOM 791 C CA . GLU A 1 106 ? -4.574 -14.516 -10.859 1 97.44 106 GLU A CA 1
ATOM 792 C C . GLU A 1 106 ? -3.17 -15.094 -10.984 1 97.44 106 GLU A C 1
ATOM 794 O O . GLU A 1 106 ? -3.006 -16.25 -11.375 1 97.44 106 GLU A O 1
ATOM 799 N N . LEU A 1 107 ? -2.176 -14.328 -10.766 1 98.69 107 LEU A N 1
ATOM 800 C CA . LEU A 1 107 ? -0.775 -14.703 -10.617 1 98.69 107 LEU A CA 1
ATOM 801 C C . LEU A 1 107 ? -0.262 -14.367 -9.219 1 98.69 107 LEU A C 1
ATOM 803 O O . LEU A 1 107 ? -0.244 -13.195 -8.828 1 98.69 107 LEU A O 1
ATOM 807 N N . VAL A 1 108 ? 0.08 -15.367 -8.438 1 98.81 108 VAL A N 1
ATOM 808 C CA . VAL A 1 108 ? 0.569 -15.156 -7.078 1 98.81 108 VAL A CA 1
ATOM 809 C C . VAL A 1 108 ? 1.967 -15.758 -6.934 1 98.81 108 VAL A C 1
ATOM 811 O O . VAL A 1 108 ? 2.18 -16.938 -7.242 1 98.81 108 VAL A O 1
ATOM 814 N N . ILE A 1 109 ? 2.879 -14.984 -6.488 1 98.94 109 ILE A N 1
ATOM 815 C CA . ILE A 1 109 ? 4.281 -15.375 -6.402 1 98.94 109 ILE A CA 1
ATOM 816 C C . ILE A 1 109 ? 4.77 -15.242 -4.961 1 98.94 109 ILE A C 1
ATOM 818 O O . ILE A 1 109 ? 4.672 -14.164 -4.367 1 98.94 109 ILE A O 1
ATOM 822 N N . PRO A 1 110 ? 5.258 -16.312 -4.387 1 98.88 110 PRO A N 1
ATOM 823 C CA . PRO A 1 110 ? 5.855 -16.172 -3.057 1 98.88 110 PRO A CA 1
ATOM 824 C C . PRO A 1 110 ? 7.082 -15.266 -3.051 1 98.88 110 PRO A C 1
ATOM 826 O O . PRO A 1 110 ? 7.855 -15.266 -4.008 1 98.88 110 PRO A O 1
ATOM 829 N N . VAL A 1 111 ? 7.223 -14.5 -2.074 1 98.88 111 VAL A N 1
ATOM 830 C CA . VAL A 1 111 ? 8.359 -13.602 -1.877 1 98.88 111 VAL A CA 1
ATOM 831 C C . VAL A 1 111 ? 9.242 -14.125 -0.751 1 98.88 111 VAL A C 1
ATOM 833 O O . VAL A 1 111 ? 8.789 -14.289 0.383 1 98.88 111 VAL A O 1
ATOM 836 N N . PHE A 1 112 ? 10.461 -14.375 -1.065 1 98.62 112 PHE A N 1
ATOM 837 C CA . PHE A 1 112 ? 11.391 -14.93 -0.086 1 98.62 112 PHE A CA 1
ATOM 838 C C . PHE A 1 112 ? 12.484 -13.93 0.258 1 98.62 112 PHE A C 1
ATOM 840 O O . PHE A 1 112 ? 12.961 -13.195 -0.612 1 98.62 112 PHE A O 1
ATOM 847 N N . GLY A 1 113 ? 12.82 -13.867 1.502 1 97.62 113 GLY A N 1
ATOM 848 C CA . GLY A 1 113 ? 13.969 -13.109 1.966 1 97.62 113 GLY A CA 1
ATOM 849 C C . GLY A 1 113 ? 15.211 -13.953 2.16 1 97.62 113 GLY A C 1
ATOM 850 O O . GLY A 1 113 ? 15.344 -15.016 1.548 1 97.62 113 GLY A O 1
ATOM 851 N N . ALA A 1 114 ? 16.109 -13.367 2.924 1 94.94 114 ALA A N 1
ATOM 852 C CA . ALA A 1 114 ? 17.359 -14.062 3.205 1 94.94 114 ALA A CA 1
ATOM 853 C C . ALA A 1 114 ? 17.094 -15.414 3.861 1 94.94 114 ALA A C 1
ATOM 855 O O . ALA A 1 114 ? 16.203 -15.539 4.703 1 94.94 114 ALA A O 1
ATOM 856 N N . GLY A 1 115 ? 17.906 -16.438 3.482 1 95 115 GLY A N 1
ATOM 857 C CA . GLY A 1 115 ? 17.812 -17.75 4.082 1 95 115 GLY A CA 1
ATOM 858 C C . GLY A 1 115 ? 16.562 -18.516 3.662 1 95 115 GLY A C 1
ATOM 859 O O . GLY A 1 115 ? 16.219 -19.531 4.262 1 95 115 GLY A O 1
ATOM 860 N N . GLY A 1 116 ? 15.812 -17.906 2.818 1 95.81 116 GLY A N 1
ATOM 861 C CA . GLY A 1 116 ? 14.633 -18.594 2.307 1 95.81 116 GLY A CA 1
ATOM 862 C C . GLY A 1 116 ? 13.391 -18.328 3.131 1 95.81 116 GLY A C 1
ATOM 863 O O . GLY A 1 116 ? 12.398 -19.062 3.008 1 95.81 116 GLY A O 1
ATOM 864 N N . ARG A 1 117 ? 13.445 -17.359 3.943 1 96.12 117 ARG A N 1
ATOM 865 C CA . ARG A 1 117 ? 12.281 -16.984 4.746 1 96.12 117 ARG A CA 1
ATOM 866 C C . ARG A 1 117 ? 11.156 -16.453 3.865 1 96.12 117 ARG A C 1
ATOM 868 O O . ARG A 1 117 ? 11.359 -15.547 3.061 1 96.12 117 ARG A O 1
ATOM 875 N N . LEU A 1 118 ? 9.969 -17.047 4.074 1 98.62 118 LEU A N 1
ATOM 876 C CA . LEU A 1 118 ? 8.812 -16.516 3.363 1 98.62 118 LEU A CA 1
ATOM 877 C C . LEU A 1 118 ? 8.336 -15.211 3.998 1 98.62 118 LEU A C 1
ATOM 879 O O . LEU A 1 118 ? 7.863 -15.211 5.137 1 98.62 118 LEU A O 1
ATOM 883 N N . ILE A 1 119 ? 8.414 -14.141 3.242 1 98.38 119 ILE A N 1
ATOM 884 C CA . ILE A 1 119 ? 8.031 -12.812 3.727 1 98.38 119 ILE A CA 1
ATOM 885 C C . ILE A 1 119 ? 6.555 -12.562 3.422 1 98.38 119 ILE A C 1
ATOM 887 O O . ILE A 1 119 ? 5.883 -11.82 4.141 1 98.38 119 ILE A O 1
ATOM 891 N N . GLY A 1 120 ? 6.059 -13.07 2.338 1 98.75 120 GLY A N 1
ATOM 892 C CA . GLY A 1 120 ? 4.711 -12.875 1.835 1 98.75 120 GLY A CA 1
ATOM 893 C C . GLY A 1 120 ? 4.523 -13.367 0.413 1 98.75 120 GLY A C 1
ATOM 894 O O . GLY A 1 120 ? 5.199 -14.305 -0.016 1 98.75 120 GLY A O 1
ATOM 895 N N . VAL A 1 121 ? 3.51 -12.805 -0.213 1 98.94 121 VAL A N 1
ATOM 896 C CA . VAL A 1 121 ? 3.264 -13.109 -1.619 1 98.94 121 VAL A CA 1
ATOM 897 C C . VAL A 1 121 ? 2.949 -11.828 -2.381 1 98.94 121 VAL A C 1
ATOM 899 O O . VAL A 1 121 ? 2.41 -10.875 -1.81 1 98.94 121 VAL A O 1
ATOM 902 N N . LEU A 1 122 ? 3.398 -11.742 -3.57 1 98.94 122 LEU A N 1
ATOM 903 C CA . LEU A 1 122 ? 2.863 -10.789 -4.535 1 98.94 122 LEU A CA 1
ATOM 904 C C . LEU A 1 122 ? 1.645 -11.367 -5.25 1 98.94 122 LEU A C 1
ATOM 906 O O . LEU A 1 122 ? 1.704 -12.469 -5.801 1 98.94 122 LEU A O 1
ATOM 910 N N . ASP A 1 123 ? 0.588 -10.672 -5.176 1 98.56 123 ASP A N 1
ATOM 911 C CA . ASP A 1 123 ? -0.654 -11.07 -5.828 1 98.56 123 ASP A CA 1
ATOM 912 C C . ASP A 1 123 ? -1.031 -10.094 -6.938 1 98.56 123 ASP A C 1
ATOM 914 O O . ASP A 1 123 ? -1.011 -8.875 -6.73 1 98.56 123 ASP A O 1
ATOM 918 N N . ILE A 1 124 ? -1.335 -10.586 -8.109 1 98.56 124 ILE A N 1
ATOM 919 C CA . ILE A 1 124 ? -1.828 -9.789 -9.234 1 98.56 124 ILE A CA 1
ATOM 920 C C . ILE A 1 124 ? -3.119 -10.398 -9.766 1 98.56 124 ILE A C 1
ATOM 922 O O . ILE A 1 124 ? -3.15 -11.578 -10.141 1 98.56 124 ILE A O 1
ATOM 926 N N . ASP A 1 125 ? -4.148 -9.609 -9.773 1 97.88 125 ASP A N 1
ATOM 927 C CA . ASP A 1 125 ? -5.449 -10.016 -10.305 1 97.88 125 ASP A CA 1
ATOM 928 C C . ASP A 1 125 ? -5.75 -9.305 -11.625 1 97.88 125 ASP A C 1
ATOM 930 O O . ASP A 1 125 ? -5.406 -8.133 -11.797 1 97.88 125 ASP A O 1
ATOM 934 N N . SER A 1 126 ? -6.379 -10.016 -12.492 1 98.06 126 SER A N 1
ATOM 935 C CA . SER A 1 126 ? -6.898 -9.461 -13.742 1 98.06 126 SER A CA 1
ATOM 936 C C . SER A 1 126 ? -8.375 -9.797 -13.922 1 98.06 126 SER A C 1
ATOM 938 O O . SER A 1 126 ? -8.836 -10.859 -13.5 1 98.06 126 SER A O 1
ATOM 940 N N . ASP A 1 127 ? -9.117 -8.891 -14.547 1 97.19 127 ASP A N 1
ATOM 941 C CA . ASP A 1 127 ? -10.508 -9.188 -14.883 1 97.19 127 ASP A CA 1
ATOM 942 C C . ASP A 1 127 ? -10.609 -9.938 -16.203 1 97.19 127 ASP A C 1
ATOM 944 O O . ASP A 1 127 ? -11.711 -10.211 -16.688 1 97.19 127 ASP A O 1
ATOM 948 N N . GLN A 1 128 ? -9.5 -10.281 -16.797 1 97.62 128 GLN A N 1
ATOM 949 C CA . GLN A 1 128 ? -9.422 -11.109 -18 1 97.62 128 GLN A CA 1
ATOM 950 C C . GLN A 1 128 ? -9.055 -12.555 -17.656 1 97.62 128 GLN A C 1
ATOM 952 O O . GLN A 1 128 ? -8.203 -12.789 -16.797 1 97.62 128 GLN A O 1
ATOM 957 N N . PRO A 1 129 ? -9.695 -13.516 -18.328 1 97.19 129 PRO A N 1
ATOM 958 C CA . PRO A 1 129 ? -9.258 -14.898 -18.125 1 97.19 129 PRO A CA 1
ATOM 959 C C . PRO A 1 129 ? -7.883 -15.172 -18.734 1 97.19 129 PRO A C 1
ATOM 961 O O . PRO A 1 129 ? -7.527 -14.586 -19.75 1 97.19 129 PRO A O 1
ATOM 964 N N . ASP A 1 130 ? -7.098 -16.031 -18.062 1 97.94 130 ASP A N 1
ATOM 965 C CA . ASP A 1 130 ? -5.812 -16.484 -18.594 1 97.94 130 ASP A CA 1
ATOM 966 C C . ASP A 1 130 ? -4.938 -15.305 -19 1 97.94 130 ASP A C 1
ATOM 968 O O . ASP A 1 130 ? -4.395 -15.289 -20.109 1 97.94 130 ASP A O 1
ATOM 972 N N . ALA A 1 131 ? -4.922 -14.344 -18.172 1 98.12 131 ALA A N 1
ATOM 973 C CA . ALA A 1 131 ? -4.309 -13.062 -18.516 1 98.12 131 ALA A CA 1
ATOM 974 C C . ALA A 1 131 ? -2.787 -13.148 -18.422 1 98.12 131 ALA A C 1
ATOM 976 O O . ALA A 1 131 ? -2.078 -12.305 -18.984 1 98.12 131 ALA A O 1
ATOM 977 N N . PHE A 1 132 ? -2.234 -14.109 -17.672 1 98.25 132 PHE A N 1
ATOM 978 C CA . PHE A 1 132 ? -0.814 -14.133 -17.344 1 98.25 132 PHE A CA 1
ATOM 979 C C . PHE A 1 132 ? -0.129 -15.336 -17.984 1 98.25 132 PHE A C 1
ATOM 981 O O . PHE A 1 132 ? -0.755 -16.375 -18.188 1 98.25 132 PHE A O 1
ATOM 988 N N . THR A 1 133 ? 1.146 -15.188 -18.25 1 98.19 133 THR A N 1
ATOM 989 C CA . THR A 1 133 ? 1.941 -16.25 -18.828 1 98.19 133 THR A CA 1
ATOM 990 C C . THR A 1 133 ? 3.062 -16.672 -17.891 1 98.19 133 THR A C 1
ATOM 992 O O . THR A 1 133 ? 3.363 -15.977 -16.922 1 98.19 133 THR A O 1
ATOM 995 N N . GLU A 1 134 ? 3.635 -17.844 -18.203 1 98.31 134 GLU A N 1
ATOM 996 C CA . GLU A 1 134 ? 4.805 -18.297 -17.453 1 98.31 134 GLU A CA 1
ATOM 997 C C . GLU A 1 134 ? 5.949 -17.281 -17.562 1 98.31 134 GLU A C 1
ATOM 999 O O . GLU A 1 134 ? 6.719 -17.125 -16.609 1 98.31 134 GLU A O 1
ATOM 1004 N N . ALA A 1 135 ? 6.051 -16.641 -18.703 1 98.06 135 ALA A N 1
ATOM 1005 C CA . ALA A 1 135 ? 7.082 -15.625 -18.875 1 98.06 135 ALA A CA 1
ATOM 1006 C C . ALA A 1 135 ? 6.863 -14.461 -17.922 1 98.06 135 ALA A C 1
ATOM 1008 O O . ALA A 1 135 ? 7.82 -13.906 -17.375 1 98.06 135 ALA A O 1
ATOM 1009 N N . ASP A 1 136 ? 5.574 -13.984 -17.766 1 98.44 136 ASP A N 1
ATOM 1010 C CA . ASP A 1 136 ? 5.262 -12.961 -16.766 1 98.44 136 ASP A CA 1
ATOM 1011 C C . ASP A 1 136 ? 5.75 -13.375 -15.391 1 98.44 136 ASP A C 1
ATOM 1013 O O . ASP A 1 136 ? 6.414 -12.594 -14.703 1 98.44 136 ASP A O 1
ATOM 1017 N N . ALA A 1 137 ? 5.414 -14.625 -15.023 1 98.81 137 ALA A N 1
ATOM 1018 C CA . ALA A 1 137 ? 5.762 -15.156 -13.703 1 98.81 137 ALA A CA 1
ATOM 1019 C C . ALA A 1 137 ? 7.273 -15.156 -13.492 1 98.81 137 ALA A C 1
ATOM 1021 O O . ALA A 1 137 ? 7.762 -14.672 -12.469 1 98.81 137 ALA A O 1
ATOM 1022 N N . ARG A 1 138 ? 7.973 -15.648 -14.438 1 98.62 138 ARG A N 1
ATOM 1023 C CA . ARG A 1 138 ? 9.422 -15.758 -14.328 1 98.62 138 ARG A CA 1
ATOM 1024 C C . ARG A 1 138 ? 10.062 -14.375 -14.195 1 98.62 138 ARG A C 1
ATOM 1026 O O . ARG A 1 138 ? 10.992 -14.188 -13.414 1 98.62 138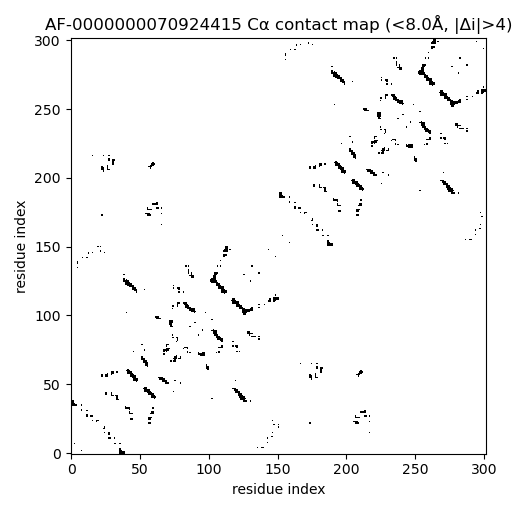 ARG A O 1
ATOM 1033 N N . ALA A 1 139 ? 9.602 -13.438 -15 1 98.69 139 ALA A N 1
ATOM 1034 C CA . ALA A 1 139 ? 10.133 -12.078 -14.945 1 98.69 139 ALA A CA 1
ATOM 1035 C C . ALA A 1 139 ? 9.906 -11.453 -13.578 1 98.69 139 ALA A C 1
ATOM 1037 O O . ALA A 1 139 ? 10.812 -10.852 -13 1 98.69 139 ALA A O 1
ATOM 1038 N N . LEU A 1 140 ? 8.727 -11.57 -13.039 1 98.88 140 LEU A N 1
ATOM 1039 C CA . LEU A 1 140 ? 8.391 -10.977 -11.75 1 98.88 140 LEU A CA 1
ATOM 1040 C C . LEU A 1 140 ? 9.102 -11.711 -10.617 1 98.88 140 LEU A C 1
ATOM 1042 O O . LEU A 1 140 ? 9.508 -11.094 -9.625 1 98.88 140 LEU A O 1
ATOM 1046 N N . GLU A 1 141 ? 9.242 -13.062 -10.734 1 98.81 141 GLU A N 1
ATOM 1047 C CA . GLU A 1 141 ? 10.031 -13.82 -9.766 1 98.81 141 GLU A CA 1
ATOM 1048 C C . GLU A 1 141 ? 11.461 -13.289 -9.672 1 98.81 141 GLU A C 1
ATOM 1050 O O . GLU A 1 141 ? 12 -13.141 -8.578 1 98.81 141 GLU A O 1
ATOM 1055 N N . ALA A 1 142 ? 12.023 -13.055 -10.82 1 98.69 142 ALA A N 1
ATOM 1056 C CA . ALA A 1 142 ? 13.398 -12.562 -10.859 1 98.69 142 ALA A CA 1
ATOM 1057 C C . ALA A 1 142 ? 13.5 -11.195 -10.18 1 98.69 142 ALA A C 1
ATOM 1059 O O . ALA A 1 142 ? 14.445 -10.945 -9.422 1 98.69 142 ALA A O 1
ATOM 1060 N N . ILE A 1 143 ? 12.578 -10.344 -10.453 1 98.69 143 ILE A N 1
ATOM 1061 C CA . ILE A 1 143 ? 12.547 -9.016 -9.852 1 98.69 143 ILE A CA 1
ATOM 1062 C C . ILE A 1 143 ? 12.43 -9.141 -8.336 1 98.69 143 ILE A C 1
ATOM 1064 O O . ILE A 1 143 ? 13.172 -8.492 -7.594 1 98.69 143 ILE A O 1
ATOM 1068 N N . LEU A 1 144 ? 11.531 -9.969 -7.852 1 98.75 144 LEU A N 1
ATOM 1069 C CA . LEU A 1 144 ? 11.32 -10.148 -6.418 1 98.75 144 LEU A CA 1
ATOM 1070 C C . LEU A 1 144 ? 12.57 -10.711 -5.75 1 98.75 144 LEU A C 1
ATOM 1072 O O . LEU A 1 144 ? 12.93 -10.289 -4.648 1 98.75 144 LEU A O 1
ATOM 1076 N N . ALA A 1 145 ? 13.18 -11.672 -6.395 1 98.19 145 ALA A N 1
ATOM 1077 C CA . ALA A 1 145 ? 14.414 -12.234 -5.855 1 98.19 145 ALA A CA 1
ATOM 1078 C C . ALA A 1 145 ? 15.5 -11.172 -5.734 1 98.19 145 ALA A C 1
ATOM 1080 O O . ALA A 1 145 ? 16.219 -11.125 -4.738 1 98.19 145 ALA A O 1
ATOM 1081 N N . ASP A 1 146 ? 15.648 -10.336 -6.75 1 97.88 146 ASP A N 1
ATOM 1082 C CA . ASP A 1 146 ? 16.656 -9.273 -6.754 1 97.88 146 ASP A CA 1
ATOM 1083 C C . ASP A 1 146 ? 16.391 -8.273 -5.629 1 97.88 146 ASP A C 1
ATOM 1085 O O . ASP A 1 146 ? 17.344 -7.789 -4.992 1 97.88 146 ASP A O 1
ATOM 1089 N N . VAL A 1 147 ? 15.156 -7.953 -5.379 1 98.19 147 VAL A N 1
ATOM 1090 C CA . VAL A 1 147 ? 14.797 -6.879 -4.461 1 98.19 147 VAL A CA 1
ATOM 1091 C C . VAL A 1 147 ? 14.773 -7.41 -3.029 1 98.19 147 VAL A C 1
ATOM 1093 O O . VAL A 1 147 ? 15.25 -6.75 -2.105 1 98.19 147 VAL A O 1
ATOM 1096 N N . PHE A 1 148 ? 14.273 -8.648 -2.854 1 98.19 148 PHE A N 1
ATOM 1097 C CA . PHE A 1 148 ? 13.969 -9.086 -1.498 1 98.19 148 PHE A CA 1
ATOM 1098 C C . PHE A 1 148 ? 14.938 -10.164 -1.044 1 98.19 148 PHE A C 1
ATOM 1100 O O . PHE A 1 148 ? 15.055 -10.445 0.151 1 98.19 148 PHE A O 1
ATOM 1107 N N . GLY A 1 149 ? 15.641 -10.844 -1.924 1 96.25 149 GLY A N 1
ATOM 1108 C CA . GLY A 1 149 ? 16.359 -12.07 -1.653 1 96.25 149 GLY A CA 1
ATOM 1109 C C . GLY A 1 149 ? 17.438 -11.906 -0.587 1 96.25 149 GLY A C 1
ATOM 1110 O O . GLY A 1 149 ? 17.766 -12.867 0.108 1 96.25 149 GLY A O 1
ATOM 1111 N N . ALA A 1 150 ? 17.953 -10.672 -0.449 1 92.62 150 ALA A N 1
ATOM 1112 C CA . ALA A 1 150 ? 19.062 -10.453 0.476 1 92.62 150 ALA A CA 1
ATOM 1113 C C . ALA A 1 150 ? 18.562 -9.914 1.813 1 92.62 150 ALA A C 1
ATOM 1115 O O . ALA A 1 150 ? 19.359 -9.688 2.734 1 92.62 150 ALA A O 1
ATOM 1116 N N . LEU A 1 151 ? 17.312 -9.664 1.902 1 92.56 151 LEU A N 1
ATOM 1117 C CA . LEU A 1 151 ? 16.766 -9.078 3.123 1 92.56 151 LEU A CA 1
ATOM 1118 C C . LEU A 1 151 ? 16.641 -10.133 4.219 1 92.56 151 LEU A C 1
ATOM 1120 O O . LEU A 1 151 ? 16.328 -11.297 3.938 1 92.56 151 LEU A O 1
ATOM 1124 N N . MET B 1 1 ? -17.234 13.492 -6.531 1 87.69 1 MET B N 1
ATOM 1125 C CA . MET B 1 1 ? -17.844 12.969 -5.305 1 87.69 1 MET B CA 1
ATOM 1126 C C . MET B 1 1 ? -16.969 13.297 -4.094 1 87.69 1 MET B C 1
ATOM 1128 O O . MET B 1 1 ? -15.742 13.242 -4.176 1 87.69 1 MET B O 1
ATOM 1132 N N . ARG B 1 2 ? -17.688 13.766 -3.025 1 94.56 2 ARG B N 1
ATOM 1133 C CA . ARG B 1 2 ? -17.031 14 -1.746 1 94.56 2 ARG B CA 1
ATOM 1134 C C . ARG B 1 2 ? -17.391 12.922 -0.733 1 94.56 2 ARG B C 1
ATOM 1136 O O . ARG B 1 2 ? -18.531 12.461 -0.698 1 94.56 2 ARG B O 1
ATOM 1143 N N . PHE B 1 3 ? -16.406 12.578 0.035 1 95.69 3 PHE B N 1
ATOM 1144 C CA . PHE B 1 3 ? -16.688 11.5 0.983 1 95.69 3 PHE B CA 1
ATOM 1145 C C . PHE B 1 3 ? -17.625 11.984 2.09 1 95.69 3 PHE B C 1
ATOM 1147 O O . PHE B 1 3 ? -17.641 13.172 2.414 1 95.69 3 PHE B O 1
ATOM 1154 N N . ASP B 1 4 ? -18.469 11.117 2.564 1 97.56 4 ASP B N 1
ATOM 1155 C CA . ASP B 1 4 ? -19.25 11.305 3.781 1 97.56 4 ASP B CA 1
ATOM 1156 C C . ASP B 1 4 ? -18.5 10.797 5.008 1 97.56 4 ASP B C 1
ATOM 1158 O O . ASP B 1 4 ? -18.297 9.586 5.16 1 97.56 4 ASP B O 1
ATOM 1162 N N . PRO B 1 5 ? -18.172 11.766 5.871 1 97.75 5 PRO B N 1
ATOM 1163 C CA . PRO B 1 5 ? -17.312 11.383 6.992 1 97.75 5 PRO B CA 1
ATOM 1164 C C . PRO B 1 5 ? -17.922 10.273 7.848 1 97.75 5 PRO B C 1
ATOM 1166 O O . PRO B 1 5 ? -17.219 9.352 8.266 1 97.75 5 PRO B O 1
ATOM 1169 N N . ALA B 1 6 ? -19.172 10.352 8.117 1 98 6 ALA B N 1
ATOM 1170 C CA . ALA B 1 6 ? -19.828 9.359 8.969 1 98 6 ALA B CA 1
ATOM 1171 C C . ALA B 1 6 ? -19.844 7.992 8.297 1 98 6 ALA B C 1
ATOM 1173 O O . ALA B 1 6 ? -19.625 6.973 8.945 1 98 6 ALA B O 1
ATOM 1174 N N . VAL B 1 7 ? -20.156 7.953 7.035 1 98.06 7 VAL B N 1
ATOM 1175 C CA . VAL B 1 7 ? -20.219 6.699 6.293 1 98.06 7 VAL B CA 1
ATOM 1176 C C . VAL B 1 7 ? -18.812 6.09 6.211 1 98.06 7 VAL B C 1
ATOM 1178 O O . VAL B 1 7 ? -18.641 4.891 6.441 1 98.06 7 VAL B O 1
ATOM 1181 N N . LEU B 1 8 ? -17.844 6.883 5.895 1 98.5 8 LEU B N 1
ATOM 1182 C CA . LEU B 1 8 ? -16.469 6.398 5.793 1 98.5 8 LEU B CA 1
ATOM 1183 C C . LEU B 1 8 ? -15.992 5.852 7.133 1 98.5 8 LEU B C 1
ATOM 1185 O O . LEU B 1 8 ? -15.383 4.781 7.188 1 98.5 8 LEU B O 1
ATOM 1189 N N . ALA B 1 9 ? -16.266 6.59 8.227 1 98.56 9 ALA B N 1
ATOM 1190 C CA . ALA B 1 9 ? -15.859 6.156 9.555 1 98.56 9 ALA B CA 1
ATOM 1191 C C . ALA B 1 9 ? -16.469 4.805 9.906 1 98.56 9 ALA B C 1
ATOM 1193 O O . ALA B 1 9 ? -15.789 3.92 10.43 1 98.56 9 ALA B O 1
ATOM 1194 N N . ARG B 1 10 ? -17.703 4.66 9.578 1 98.38 10 ARG B N 1
ATOM 1195 C CA . ARG B 1 10 ? -18.406 3.41 9.875 1 98.38 10 ARG B CA 1
ATOM 1196 C C . ARG B 1 10 ? -17.828 2.258 9.055 1 98.38 10 ARG B C 1
ATOM 1198 O O . ARG B 1 10 ? -17.625 1.16 9.578 1 98.38 10 ARG B O 1
ATOM 1205 N N . THR B 1 11 ? -17.625 2.514 7.812 1 97.94 11 THR B N 1
ATOM 1206 C CA . THR B 1 11 ? -17.078 1.501 6.926 1 97.94 11 THR B CA 1
ATOM 1207 C C . THR B 1 11 ? -15.703 1.048 7.418 1 97.94 11 THR B C 1
ATOM 1209 O O . THR B 1 11 ? -15.445 -0.152 7.547 1 97.94 11 THR B O 1
ATOM 1212 N N . LEU B 1 12 ? -14.805 1.948 7.734 1 98.44 12 LEU B N 1
ATOM 1213 C CA . LEU B 1 12 ? -13.445 1.631 8.148 1 98.44 12 LEU B CA 1
ATOM 1214 C C . LEU B 1 12 ? -13.438 0.944 9.508 1 98.44 12 LEU B C 1
ATOM 1216 O O . LEU B 1 12 ? -12.641 0.031 9.75 1 98.44 12 LEU B O 1
ATOM 1220 N N . ALA B 1 13 ? -14.344 1.417 10.391 1 98 13 ALA B N 1
ATOM 1221 C CA . ALA B 1 13 ? -14.461 0.751 11.688 1 98 13 ALA B CA 1
ATOM 1222 C C . ALA B 1 13 ? -14.828 -0.72 11.516 1 98 13 ALA B C 1
ATOM 1224 O O . ALA B 1 13 ? -14.25 -1.591 12.172 1 98 13 ALA B O 1
ATOM 1225 N N . ALA B 1 14 ? -15.727 -1 10.617 1 98.06 14 ALA B N 1
ATOM 1226 C CA . ALA B 1 14 ? -16.172 -2.371 10.383 1 98.06 14 ALA B CA 1
ATOM 1227 C C . ALA B 1 14 ? -15.062 -3.199 9.734 1 98.06 14 ALA B C 1
ATOM 1229 O O . ALA B 1 14 ? -14.82 -4.34 10.133 1 98.06 14 ALA B O 1
ATOM 1230 N N . LEU B 1 15 ? -14.406 -2.646 8.773 1 97.31 15 LEU B N 1
ATOM 1231 C CA . LEU B 1 15 ? -13.391 -3.355 8 1 97.31 15 LEU B CA 1
ATOM 1232 C C . LEU B 1 15 ? -12.18 -3.682 8.867 1 97.31 15 LEU B C 1
ATOM 1234 O O . LEU B 1 15 ? -11.492 -4.68 8.633 1 97.31 15 LEU B O 1
ATOM 1238 N N . THR B 1 16 ? -11.883 -2.842 9.867 1 97.88 16 THR B N 1
ATOM 1239 C CA . THR B 1 16 ? -10.617 -2.969 10.57 1 97.88 16 THR B CA 1
ATOM 1240 C C . THR B 1 16 ? -10.836 -3.48 11.992 1 97.88 16 THR B C 1
ATOM 1242 O O . THR B 1 16 ? -9.906 -3.537 12.797 1 97.88 16 THR B O 1
ATOM 1245 N N . GLU B 1 17 ? -12.078 -3.781 12.281 1 97.06 17 GLU B N 1
ATOM 1246 C CA . GLU B 1 17 ? -12.422 -4.238 13.625 1 97.06 17 GLU B CA 1
ATOM 1247 C C . GLU B 1 17 ? -11.531 -5.398 14.055 1 97.06 17 GLU B C 1
ATOM 1249 O O . GLU B 1 17 ? -11.398 -6.391 13.336 1 97.06 17 GLU B O 1
ATOM 1254 N N . GLY B 1 18 ? -10.898 -5.238 15.156 1 96.81 18 GLY B N 1
ATOM 1255 C CA . GLY B 1 18 ? -10.117 -6.309 15.75 1 96.81 18 GLY B CA 1
ATOM 1256 C C . GLY B 1 18 ? -8.727 -6.438 15.156 1 96.81 18 GLY B C 1
ATOM 1257 O O . GLY B 1 18 ? -7.902 -7.211 15.656 1 96.81 18 GLY B O 1
ATOM 1258 N N . GLU B 1 19 ? -8.414 -5.742 14.117 1 97.88 19 GLU B N 1
ATOM 1259 C CA . GLU B 1 19 ? -7.102 -5.812 13.477 1 97.88 19 GLU B CA 1
ATOM 1260 C C . GLU B 1 19 ? -6.086 -4.941 14.211 1 97.88 19 GLU B C 1
ATOM 1262 O O . GLU B 1 19 ? -6.402 -3.83 14.633 1 97.88 19 GLU B O 1
ATOM 1267 N N 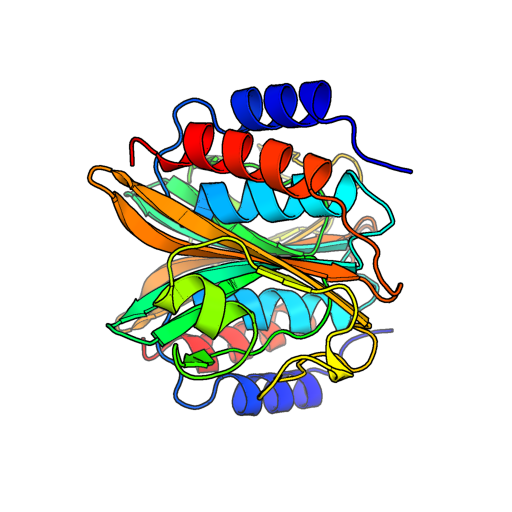. THR B 1 20 ? -4.848 -5.504 14.375 1 97.25 20 THR B N 1
ATOM 1268 C CA . THR B 1 20 ? -3.865 -4.758 15.156 1 97.25 20 THR B CA 1
ATOM 1269 C C . THR B 1 20 ? -2.584 -4.555 14.352 1 97.25 20 THR B C 1
ATOM 1271 O O . THR B 1 20 ? -1.665 -3.867 14.805 1 97.25 20 THR B O 1
ATOM 1274 N N . ASP B 1 21 ? -2.455 -5.184 13.18 1 98.31 21 ASP B N 1
ATOM 1275 C CA . ASP B 1 21 ? -1.277 -4.98 12.344 1 98.31 21 ASP B CA 1
ATOM 1276 C C . ASP B 1 21 ? -1.303 -3.604 11.688 1 98.31 21 ASP B C 1
ATOM 1278 O O . ASP B 1 21 ? -2.18 -3.316 10.867 1 98.31 21 ASP B O 1
ATOM 1282 N N . GLU B 1 22 ? -0.378 -2.752 11.977 1 98.56 22 GLU B N 1
ATOM 1283 C CA . GLU B 1 22 ? -0.361 -1.362 11.531 1 98.56 22 GLU B CA 1
ATOM 1284 C C . GLU B 1 22 ? -0.37 -1.272 10.008 1 98.56 22 GLU B C 1
ATOM 1286 O O . GLU B 1 22 ? -1.092 -0.454 9.438 1 98.56 22 GLU B O 1
ATOM 1291 N N . VAL B 1 23 ? 0.393 -2.129 9.367 1 98.88 23 VAL B N 1
ATOM 1292 C CA . VAL B 1 23 ? 0.54 -2.059 7.918 1 98.88 23 VAL B CA 1
ATOM 1293 C C . VAL B 1 23 ? -0.765 -2.48 7.242 1 98.88 23 VAL B C 1
ATOM 1295 O O . VAL B 1 23 ? -1.2 -1.857 6.273 1 98.88 23 VAL B O 1
ATOM 1298 N N . ALA B 1 24 ? -1.394 -3.52 7.75 1 98.81 24 ALA B N 1
ATOM 1299 C CA . ALA B 1 24 ? -2.676 -3.961 7.207 1 98.81 24 ALA B CA 1
ATOM 1300 C C . ALA B 1 24 ? -3.734 -2.871 7.348 1 98.81 24 ALA B C 1
ATOM 1302 O O . ALA B 1 24 ? -4.52 -2.639 6.426 1 98.81 24 ALA B O 1
ATOM 1303 N N . LEU B 1 25 ? -3.732 -2.256 8.484 1 98.81 25 LEU B N 1
ATOM 1304 C CA . LEU B 1 25 ? -4.664 -1.159 8.719 1 98.81 25 LEU B CA 1
ATOM 1305 C C . LEU B 1 25 ? -4.406 -0.008 7.75 1 98.81 25 LEU B C 1
ATOM 1307 O O . LEU B 1 25 ? -5.344 0.532 7.156 1 98.81 25 LEU B O 1
ATOM 1311 N N . MET B 1 26 ? -3.133 0.344 7.582 1 98.88 26 MET B N 1
ATOM 1312 C CA . MET B 1 26 ? -2.766 1.42 6.668 1 98.88 26 MET B CA 1
ATOM 1313 C C . MET B 1 26 ? -3.211 1.097 5.242 1 98.88 26 MET B C 1
ATOM 1315 O O . MET B 1 26 ? -3.73 1.965 4.539 1 98.88 26 MET B O 1
ATOM 1319 N N . ALA B 1 27 ? -2.992 -0.133 4.836 1 98.88 27 ALA B N 1
ATOM 1320 C CA . ALA B 1 27 ? -3.352 -0.544 3.482 1 98.88 27 ALA B CA 1
ATOM 1321 C C . ALA B 1 27 ? -4.855 -0.422 3.252 1 98.88 27 ALA B C 1
ATOM 1323 O O . ALA B 1 27 ? -5.289 0.107 2.227 1 98.88 27 ALA B O 1
ATOM 1324 N N . THR B 1 28 ? -5.605 -0.892 4.203 1 98.56 28 THR B N 1
ATOM 1325 C CA . THR B 1 28 ? -7.062 -0.845 4.109 1 98.56 28 THR B CA 1
ATOM 1326 C C . THR B 1 28 ? -7.559 0.599 4.102 1 98.56 28 THR B C 1
ATOM 1328 O O . THR B 1 28 ? -8.391 0.971 3.273 1 98.56 28 THR B O 1
ATOM 1331 N N . LEU B 1 29 ? -7.023 1.414 4.98 1 98.88 29 LEU B N 1
ATOM 1332 C CA . LEU B 1 29 ? -7.445 2.809 5.059 1 98.88 29 LEU B CA 1
ATOM 1333 C C . LEU B 1 29 ? -7.066 3.561 3.787 1 98.88 29 LEU B C 1
ATOM 1335 O O . LEU B 1 29 ? -7.867 4.34 3.26 1 98.88 29 LEU B O 1
ATOM 1339 N N . ALA B 1 30 ? -5.828 3.342 3.324 1 98.81 30 ALA B N 1
ATOM 1340 C CA . ALA B 1 30 ? -5.387 4.035 2.117 1 98.81 30 ALA B CA 1
ATOM 1341 C C . ALA B 1 30 ? -6.352 3.791 0.96 1 98.81 30 ALA B C 1
ATOM 1343 O O . ALA B 1 30 ? -6.734 4.727 0.255 1 98.81 30 ALA B O 1
ATOM 1344 N N . CYS B 1 31 ? -6.758 2.582 0.797 1 98.5 31 CYS B N 1
ATOM 1345 C CA . CYS B 1 31 ? -7.652 2.213 -0.293 1 98.5 31 CYS B CA 1
ATOM 1346 C C . CYS B 1 31 ? -9.023 2.852 -0.111 1 98.5 31 CYS B C 1
ATOM 1348 O O . CYS B 1 31 ? -9.531 3.521 -1.015 1 98.5 31 CYS B O 1
ATOM 1350 N N . GLU B 1 32 ? -9.617 2.65 1.038 1 98.44 32 GLU B N 1
ATOM 1351 C CA . GLU B 1 32 ? -10.992 3.09 1.255 1 98.44 32 GLU B CA 1
ATOM 1352 C C . GLU B 1 32 ? -11.094 4.613 1.225 1 98.44 32 GLU B C 1
ATOM 1354 O O . GLU B 1 32 ? -12.062 5.164 0.698 1 98.44 32 GLU B O 1
ATOM 1359 N N . ILE B 1 33 ? -10.078 5.297 1.798 1 98.81 33 ILE B N 1
ATOM 1360 C CA . ILE B 1 33 ? -10.078 6.754 1.793 1 98.81 33 ILE B CA 1
ATOM 1361 C C . ILE B 1 33 ? -9.898 7.266 0.365 1 98.81 33 ILE B C 1
ATOM 1363 O O . ILE B 1 33 ? -10.648 8.141 -0.085 1 98.81 33 ILE B O 1
ATOM 1367 N N . HIS B 1 34 ? -8.938 6.719 -0.342 1 98.62 34 HIS B N 1
ATOM 1368 C CA . HIS B 1 34 ? -8.633 7.137 -1.704 1 98.62 34 HIS B CA 1
ATOM 1369 C C . HIS B 1 34 ? -9.867 7.086 -2.592 1 98.62 34 HIS B C 1
ATOM 1371 O O . HIS B 1 34 ? -10.156 8.047 -3.312 1 98.62 34 HIS B O 1
ATOM 1377 N N . HIS B 1 35 ? -10.609 6.008 -2.488 1 97.69 35 HIS B N 1
ATOM 1378 C CA . HIS B 1 35 ? -11.711 5.762 -3.41 1 97.69 35 HIS B CA 1
ATOM 1379 C C . HIS B 1 35 ? -12.992 6.449 -2.938 1 97.69 35 HIS B C 1
ATOM 1381 O O . HIS B 1 35 ? -13.977 6.508 -3.674 1 97.69 35 HIS B O 1
ATOM 1387 N N . ALA B 1 36 ? -13.008 7.004 -1.771 1 98.19 36 ALA B N 1
ATOM 1388 C CA . ALA B 1 36 ? -14.188 7.641 -1.203 1 98.19 36 ALA B CA 1
ATOM 1389 C C . ALA B 1 36 ? -14.359 9.062 -1.735 1 98.19 36 ALA B C 1
ATOM 1391 O O . ALA B 1 36 ? -15.422 9.672 -1.567 1 98.19 36 ALA B O 1
ATOM 1392 N N . ASP B 1 37 ? -13.352 9.672 -2.344 1 98.38 37 ASP B N 1
ATOM 1393 C CA . ASP B 1 37 ? -13.383 11.078 -2.729 1 98.38 37 ASP B CA 1
ATOM 1394 C C . ASP B 1 37 ? -12.602 11.312 -4.02 1 98.38 37 ASP B C 1
ATOM 1396 O O . ASP B 1 37 ? -11.438 10.93 -4.125 1 98.38 37 ASP B O 1
ATOM 1400 N N . ASP B 1 38 ? -13.172 12.031 -4.988 1 97.62 38 ASP B N 1
ATOM 1401 C CA . ASP B 1 38 ? -12.586 12.258 -6.305 1 97.62 38 ASP B CA 1
ATOM 1402 C C . ASP B 1 38 ? -11.414 13.234 -6.223 1 97.62 38 ASP B C 1
ATOM 1404 O O . ASP B 1 38 ? -10.594 13.305 -7.141 1 97.62 38 ASP B O 1
ATOM 1408 N N . ARG B 1 39 ? -11.312 14.016 -5.156 1 97.12 39 ARG B N 1
ATOM 1409 C CA . ARG B 1 39 ? -10.242 14.992 -4.98 1 97.12 39 ARG B CA 1
ATOM 1410 C C . ARG B 1 39 ? -8.93 14.305 -4.617 1 97.12 39 ARG B C 1
ATOM 1412 O O . ARG B 1 39 ? -7.859 14.914 -4.691 1 97.12 39 ARG B O 1
ATOM 1419 N N . PHE B 1 40 ? -9 13.047 -4.184 1 98 40 PHE B N 1
ATOM 1420 C CA . PHE B 1 40 ? -7.84 12.367 -3.635 1 98 40 PHE B CA 1
ATOM 1421 C C . PHE B 1 40 ? -7.059 11.656 -4.734 1 98 40 PHE B C 1
ATOM 1423 O O . PHE B 1 40 ? -7.285 10.477 -5.004 1 98 40 PHE B O 1
ATOM 1430 N N . ASP B 1 41 ? -6.09 12.312 -5.289 1 97.56 41 ASP B N 1
ATOM 1431 C CA . ASP B 1 41 ? -5.316 11.781 -6.406 1 97.56 41 ASP B CA 1
ATOM 1432 C C . ASP B 1 41 ? -4.199 10.867 -5.922 1 97.56 41 ASP B C 1
ATOM 1434 O O . ASP B 1 41 ? -3.748 9.984 -6.656 1 97.56 41 ASP B O 1
ATOM 1438 N N . TRP B 1 42 ? -3.713 11.062 -4.754 1 98.06 42 TRP B N 1
ATOM 1439 C CA . TRP B 1 42 ? -2.75 10.219 -4.051 1 98.06 42 TRP B CA 1
ATOM 1440 C C . TRP B 1 42 ? -3.092 10.125 -2.57 1 98.06 42 TRP B C 1
ATOM 1442 O O . TRP B 1 42 ? -3.324 11.141 -1.911 1 98.06 42 TRP B O 1
ATOM 1452 N N . THR B 1 43 ? -3.234 8.961 -2.057 1 98.62 43 THR B N 1
ATOM 1453 C CA . THR B 1 43 ? -3.564 8.719 -0.657 1 98.62 43 THR B CA 1
ATOM 1454 C C . THR B 1 43 ? -2.676 7.621 -0.077 1 98.62 43 THR B C 1
ATOM 1456 O O . THR B 1 43 ? -2.672 6.488 -0.57 1 98.62 43 THR B O 1
ATOM 1459 N N . GLY B 1 44 ? -1.911 7.934 0.891 1 98.56 44 GLY B N 1
ATOM 1460 C CA . GLY B 1 44 ? -1.069 6.879 1.431 1 98.56 44 GLY B CA 1
ATOM 1461 C C . GLY B 1 44 ? -0.406 7.254 2.742 1 98.56 44 GLY B C 1
ATOM 1462 O O . GLY B 1 44 ? -0.645 8.344 3.275 1 98.56 44 GLY B O 1
ATOM 1463 N N . PHE B 1 45 ? 0.301 6.344 3.287 1 98.88 45 PHE B N 1
ATOM 1464 C CA . PHE B 1 45 ? 0.969 6.504 4.574 1 98.88 45 PHE B CA 1
ATOM 1465 C C . PHE B 1 45 ? 2.482 6.52 4.402 1 98.88 45 PHE B C 1
ATOM 1467 O O . PHE B 1 45 ? 3.027 5.777 3.58 1 98.88 45 PHE B O 1
ATOM 1474 N N . TYR B 1 46 ? 3.082 7.305 5.055 1 98.81 46 TYR B N 1
ATOM 1475 C CA . TYR B 1 46 ? 4.504 7.18 5.363 1 98.81 46 TYR B CA 1
ATOM 1476 C C . TYR B 1 46 ? 4.711 6.754 6.812 1 98.81 46 TYR B C 1
ATOM 1478 O O . TYR B 1 46 ? 4.027 7.242 7.715 1 98.81 46 TYR B O 1
ATOM 1486 N N . ARG B 1 47 ? 5.613 5.859 6.984 1 98.88 47 ARG B N 1
ATOM 1487 C CA . ARG B 1 47 ? 5.816 5.25 8.297 1 98.88 47 ARG B CA 1
ATOM 1488 C C . ARG B 1 47 ? 7.09 5.77 8.953 1 98.88 47 ARG B C 1
ATOM 1490 O O . ARG B 1 47 ? 8.102 5.973 8.273 1 98.88 47 ARG B O 1
ATOM 1497 N N . VAL B 1 48 ? 7.027 5.992 10.227 1 98.81 48 VAL B N 1
ATOM 1498 C CA . VAL B 1 48 ? 8.266 6.199 10.969 1 98.81 48 VAL B CA 1
ATOM 1499 C C . VAL B 1 48 ? 9.008 4.875 11.109 1 98.81 48 VAL B C 1
ATOM 1501 O O . VAL B 1 48 ? 8.539 3.963 11.797 1 98.81 48 VAL B O 1
ATOM 1504 N N . THR B 1 49 ? 10.117 4.785 10.438 1 98.38 49 THR B N 1
ATOM 1505 C CA . THR B 1 49 ? 10.844 3.523 10.461 1 98.38 49 THR B CA 1
ATOM 1506 C C . THR B 1 49 ? 12.102 3.646 11.312 1 98.38 49 THR B C 1
ATOM 1508 O O . THR B 1 49 ? 12.672 2.641 11.75 1 98.38 49 THR B O 1
ATOM 1511 N N . GLU B 1 50 ? 12.617 4.754 11.5 1 97.88 50 GLU B N 1
ATOM 15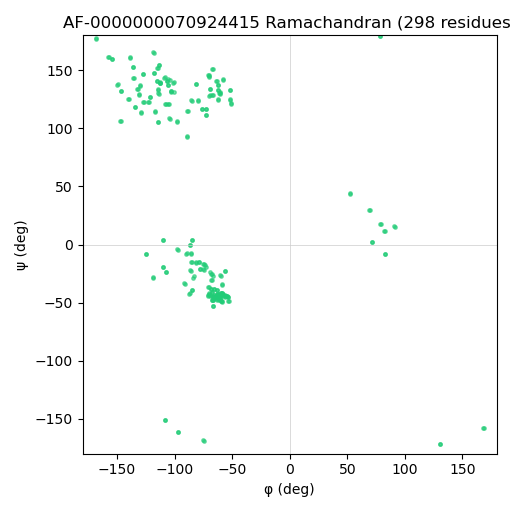12 C CA . GLU B 1 50 ? 13.719 5.164 12.359 1 97.88 50 GLU B CA 1
ATOM 1513 C C . GLU B 1 50 ? 13.602 6.637 12.742 1 97.88 50 GLU B C 1
ATOM 1515 O O . GLU B 1 50 ? 12.82 7.379 12.156 1 97.88 50 GLU B O 1
ATOM 1520 N N . PRO B 1 51 ? 14.281 7.008 13.82 1 97.31 51 PRO B N 1
ATOM 1521 C CA . PRO B 1 51 ? 14.156 8.398 14.25 1 97.31 51 PRO B CA 1
ATOM 1522 C C . PRO B 1 51 ? 14.406 9.398 13.117 1 97.31 51 PRO B C 1
ATOM 1524 O O . PRO B 1 51 ? 15.445 9.352 12.461 1 97.31 51 PRO B O 1
ATOM 1527 N N . GLY B 1 52 ? 13.445 10.188 12.875 1 98.19 52 GLY B N 1
ATOM 1528 C CA . GLY B 1 52 ? 13.609 11.289 11.938 1 98.19 52 GLY B CA 1
ATOM 1529 C C . GLY B 1 52 ? 13.438 10.867 10.492 1 98.19 52 GLY B C 1
ATOM 1530 O O . GLY B 1 52 ? 13.781 11.617 9.57 1 98.19 52 GLY B O 1
ATOM 1531 N N . VAL B 1 53 ? 12.945 9.656 10.281 1 98.44 53 VAL B N 1
ATOM 1532 C CA . VAL B 1 53 ? 12.836 9.164 8.914 1 98.44 53 VAL B CA 1
ATOM 1533 C C . VAL B 1 53 ? 11.438 8.602 8.672 1 98.44 53 VAL B C 1
ATOM 1535 O O . VAL B 1 53 ? 10.93 7.816 9.477 1 98.44 53 VAL B O 1
ATOM 1538 N N . LEU B 1 54 ? 10.836 9.047 7.621 1 98.44 54 LEU B N 1
ATOM 1539 C CA . LEU B 1 54 ? 9.617 8.461 7.082 1 98.44 54 LEU B CA 1
ATOM 1540 C C . LEU B 1 54 ? 9.922 7.609 5.852 1 98.44 54 LEU B C 1
ATOM 1542 O O . LEU B 1 54 ? 10.648 8.047 4.957 1 98.44 54 LEU B O 1
ATOM 1546 N N . LYS B 1 55 ? 9.391 6.434 5.84 1 98.75 55 LYS B N 1
ATOM 1547 C CA . LYS B 1 55 ? 9.438 5.625 4.625 1 98.75 55 LYS B CA 1
ATOM 1548 C C . LYS B 1 55 ? 8.031 5.324 4.113 1 98.75 55 LYS B C 1
ATOM 1550 O O . LYS B 1 55 ? 7.098 5.152 4.902 1 98.75 55 LYS B O 1
ATOM 1555 N N . ILE B 1 56 ? 7.988 5.23 2.814 1 98.62 56 ILE B N 1
ATOM 1556 C CA . ILE B 1 56 ? 6.699 5.004 2.174 1 98.62 56 ILE B CA 1
ATOM 1557 C C . ILE B 1 56 ? 6.102 3.688 2.662 1 98.62 56 ILE B C 1
ATOM 1559 O O . ILE B 1 56 ? 6.82 2.697 2.824 1 98.62 56 ILE B O 1
ATOM 1563 N N . GLY B 1 57 ? 4.84 3.719 3.074 1 98.81 57 GLY B N 1
ATOM 1564 C CA . GLY B 1 57 ? 4.016 2.555 3.357 1 98.81 57 GLY B CA 1
ATOM 1565 C C . GLY B 1 57 ? 2.93 2.326 2.324 1 98.81 57 GLY B C 1
ATOM 1566 O O . GLY B 1 57 ? 3.123 2.607 1.139 1 98.81 57 GLY B O 1
ATOM 1567 N N . PRO B 1 58 ? 1.826 1.737 2.738 1 98.88 58 PRO B N 1
ATOM 1568 C CA . PRO B 1 58 ? 0.717 1.5 1.812 1 98.88 58 PRO B CA 1
ATOM 1569 C C . PRO B 1 58 ? 0.131 2.793 1.251 1 98.88 58 PRO B C 1
ATOM 1571 O O . PRO B 1 58 ? -0.007 3.779 1.979 1 98.88 58 PRO B O 1
ATOM 1574 N N . TYR B 1 59 ? -0.158 2.795 -0.078 1 98.69 59 TYR B N 1
ATOM 1575 C CA . TYR B 1 59 ? -0.769 3.963 -0.705 1 98.69 59 TYR B CA 1
ATOM 1576 C C . TYR B 1 59 ? -1.491 3.576 -1.989 1 98.69 59 TYR B C 1
ATOM 1578 O O . TYR B 1 59 ? -1.346 2.453 -2.479 1 98.69 59 TYR B O 1
ATOM 1586 N N . GLN B 1 60 ? -2.355 4.418 -2.428 1 98.56 60 GLN B N 1
ATOM 1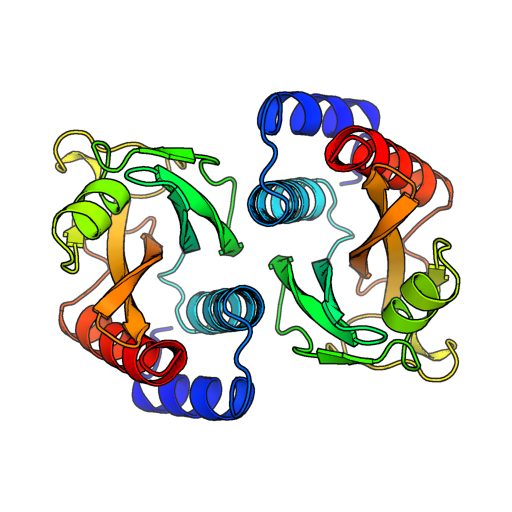587 C CA . GLN B 1 60 ? -3 4.422 -3.736 1 98.56 60 GLN B CA 1
ATOM 1588 C C . GLN B 1 60 ? -2.592 5.645 -4.547 1 98.56 60 GLN B C 1
ATOM 1590 O O . GLN B 1 60 ? -2.613 6.77 -4.039 1 98.56 60 GLN B O 1
ATOM 1595 N N . GLY B 1 61 ? -2.244 5.43 -5.785 1 97.69 61 GLY B N 1
ATOM 1596 C CA . GLY B 1 61 ? -1.807 6.527 -6.633 1 97.69 61 GLY B CA 1
ATOM 1597 C C . GLY B 1 61 ? -0.507 6.238 -7.359 1 97.69 61 GLY B C 1
ATOM 1598 O O . GLY B 1 61 ? -0.072 5.086 -7.43 1 97.69 61 GLY B O 1
ATOM 1599 N N . GLY B 1 62 ? 0.057 7.25 -8.023 1 96.31 62 GLY B N 1
ATOM 1600 C CA . GLY B 1 62 ? 1.309 7.113 -8.75 1 96.31 62 GLY B CA 1
ATOM 1601 C C . GLY B 1 62 ? 2.523 7.059 -7.848 1 96.31 62 GLY B C 1
ATOM 1602 O O . GLY B 1 62 ? 2.391 6.902 -6.629 1 96.31 62 GLY B O 1
ATOM 1603 N N . HIS B 1 63 ? 3.648 7.168 -8.438 1 95.31 63 HIS B N 1
ATOM 1604 C CA . HIS B 1 63 ? 4.938 6.996 -7.777 1 95.31 63 HIS B CA 1
ATOM 1605 C C . HIS B 1 63 ? 5.035 7.863 -6.527 1 95.31 63 HIS B C 1
ATOM 1607 O O . HIS B 1 63 ? 4.656 9.039 -6.551 1 95.31 63 HIS B O 1
ATOM 1613 N N . GLY B 1 64 ? 5.496 7.258 -5.398 1 93.38 64 GLY B N 1
ATOM 1614 C CA . GLY B 1 64 ? 5.762 7.957 -4.152 1 93.38 64 GLY B CA 1
ATOM 1615 C C . GLY B 1 64 ? 7.234 7.98 -3.781 1 93.38 64 GLY B C 1
ATOM 1616 O O . GLY B 1 64 ? 7.992 7.098 -4.18 1 93.38 64 GLY B O 1
ATOM 1617 N N . CYS B 1 65 ? 7.578 8.961 -3.037 1 94.75 65 CYS B N 1
ATOM 1618 C CA . CYS B 1 65 ? 8.945 9.008 -2.537 1 94.75 65 CYS B CA 1
ATOM 1619 C C . CYS B 1 65 ? 9.195 7.906 -1.516 1 94.75 65 CYS B C 1
ATOM 1621 O O . CYS B 1 65 ? 8.438 7.766 -0.551 1 94.75 65 CYS B O 1
ATOM 1623 N N . LEU B 1 66 ? 10.281 7.262 -1.698 1 95.81 66 LEU B N 1
ATOM 1624 C CA . LEU B 1 66 ? 10.586 6.109 -0.854 1 95.81 66 LEU B CA 1
ATOM 1625 C C . LEU B 1 66 ? 10.922 6.551 0.565 1 95.81 66 LEU B C 1
ATOM 1627 O O . LEU B 1 66 ? 10.5 5.922 1.535 1 95.81 66 LEU B O 1
ATOM 1631 N N . VAL B 1 67 ? 11.711 7.598 0.673 1 96.81 67 VAL B N 1
ATOM 1632 C CA . VAL B 1 67 ? 12.195 8.07 1.97 1 96.81 67 VAL B CA 1
ATOM 1633 C C . VAL B 1 67 ? 12.008 9.578 2.072 1 96.81 67 VAL B C 1
ATOM 1635 O O . VAL B 1 67 ? 12.352 10.32 1.145 1 96.81 67 VAL B O 1
ATOM 1638 N N . ILE B 1 68 ? 11.477 9.992 3.205 1 96.94 68 ILE B N 1
ATOM 1639 C CA . ILE B 1 68 ? 11.312 11.414 3.498 1 96.94 68 ILE B CA 1
ATOM 1640 C C . ILE B 1 68 ? 11.891 11.727 4.879 1 96.94 68 ILE B C 1
ATOM 1642 O O . ILE B 1 68 ? 11.367 11.258 5.895 1 96.94 68 ILE B O 1
ATOM 1646 N N . PRO B 1 69 ? 12.977 12.523 4.902 1 97.06 69 PRO B N 1
ATOM 1647 C CA . PRO B 1 69 ? 13.422 12.945 6.23 1 97.06 69 PRO B CA 1
ATOM 1648 C C . PRO B 1 69 ? 12.43 13.875 6.926 1 97.06 69 PRO B C 1
ATOM 1650 O O . PRO B 1 69 ? 11.734 14.648 6.258 1 97.06 69 PRO B O 1
ATOM 1653 N N . PHE B 1 70 ? 12.43 13.82 8.25 1 97.88 70 PHE B N 1
ATOM 1654 C CA . PHE B 1 70 ? 11.562 14.688 9.031 1 97.88 70 PHE B CA 1
ATOM 1655 C C . PHE B 1 70 ? 11.805 16.156 8.688 1 97.88 70 PHE B C 1
ATOM 1657 O O . PHE B 1 70 ? 10.898 16.984 8.82 1 97.88 70 PHE B O 1
ATOM 1664 N N . THR B 1 71 ? 12.891 16.484 8.195 1 96.44 71 THR B N 1
ATOM 1665 C CA . THR B 1 71 ? 13.305 17.859 7.996 1 96.44 71 THR B CA 1
ATOM 1666 C C . THR B 1 71 ? 12.805 18.391 6.652 1 96.44 71 THR B C 1
ATOM 1668 O O . THR B 1 71 ? 12.977 19.562 6.336 1 96.44 71 THR B O 1
ATOM 1671 N N . ARG B 1 72 ? 12.109 17.547 5.891 1 94.88 72 ARG B N 1
ATOM 1672 C CA . ARG B 1 72 ? 11.781 17.984 4.539 1 94.88 72 ARG B CA 1
ATOM 1673 C C . ARG B 1 72 ? 10.289 17.797 4.254 1 94.88 72 ARG B C 1
ATOM 1675 O O . ARG B 1 72 ? 9.695 16.797 4.676 1 94.88 72 ARG B O 1
ATOM 1682 N N . GLY B 1 73 ? 9.766 18.781 3.645 1 94.94 73 GLY B N 1
ATOM 1683 C CA . GLY B 1 73 ? 8.453 18.641 3.023 1 94.94 73 GLY B CA 1
ATOM 1684 C C . GLY B 1 73 ? 7.312 18.719 4.02 1 94.94 73 GLY B C 1
ATOM 1685 O O 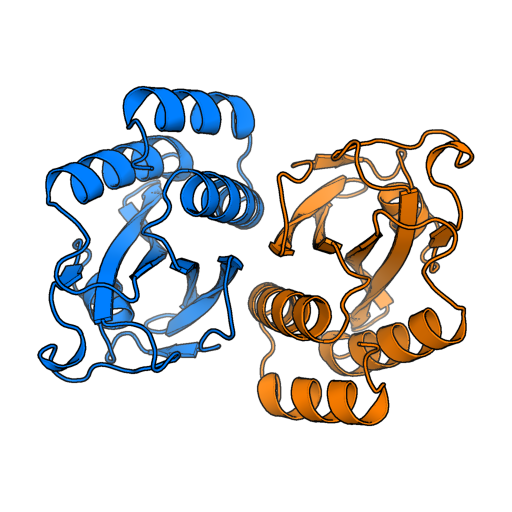. GLY B 1 73 ? 7.539 18.844 5.223 1 94.94 73 GLY B O 1
ATOM 1686 N N . VAL B 1 74 ? 6.105 18.594 3.426 1 97.31 74 VAL B N 1
ATOM 1687 C CA . VAL B 1 74 ? 4.879 18.688 4.211 1 97.31 74 VAL B CA 1
ATOM 1688 C C . VAL B 1 74 ? 4.773 17.484 5.16 1 97.31 74 VAL B C 1
ATOM 1690 O O . VAL B 1 74 ? 4.426 17.656 6.332 1 97.31 74 VAL B O 1
ATOM 1693 N N . CYS B 1 75 ? 5.117 16.297 4.684 1 97.88 75 CYS B N 1
ATOM 1694 C CA . CYS B 1 75 ? 5.094 15.102 5.52 1 97.88 75 CYS B CA 1
ATOM 1695 C C . CYS B 1 75 ? 6.082 15.227 6.672 1 97.88 75 CYS B C 1
ATOM 1697 O O . CYS B 1 75 ? 5.762 14.875 7.812 1 97.88 75 CYS B O 1
ATOM 1699 N N . GLY B 1 76 ? 7.281 15.648 6.289 1 97.62 76 GLY B N 1
ATOM 1700 C CA . GLY B 1 76 ? 8.266 15.875 7.34 1 97.62 76 GLY B CA 1
ATOM 1701 C C . GLY B 1 76 ? 7.793 16.844 8.406 1 97.62 76 GLY B C 1
ATOM 1702 O O . GLY B 1 76 ? 7.996 16.609 9.602 1 97.62 76 GLY B O 1
ATOM 1703 N N . ALA B 1 77 ? 7.188 17.938 8.039 1 97.81 77 ALA B N 1
ATOM 1704 C CA . ALA B 1 77 ? 6.668 18.938 8.977 1 97.81 77 ALA B CA 1
ATOM 1705 C C . ALA B 1 77 ? 5.598 18.328 9.875 1 97.81 77 ALA B C 1
ATOM 1707 O O . ALA B 1 77 ? 5.602 18.562 11.094 1 97.81 77 ALA B O 1
ATOM 1708 N N . ALA B 1 78 ? 4.668 17.578 9.242 1 98.44 78 ALA B N 1
ATOM 1709 C CA . ALA B 1 78 ? 3.619 16.922 10.023 1 98.44 78 ALA B CA 1
ATOM 1710 C C . ALA B 1 78 ? 4.215 15.992 11.07 1 98.44 78 ALA B C 1
ATOM 1712 O O . ALA B 1 78 ? 3.764 15.969 12.219 1 98.44 78 ALA B O 1
ATOM 1713 N N . ALA B 1 79 ? 5.188 15.25 10.664 1 98.56 79 ALA B N 1
ATOM 1714 C CA . ALA B 1 79 ? 5.844 14.305 11.57 1 98.56 79 ALA B CA 1
ATOM 1715 C C . ALA B 1 79 ? 6.594 15.039 12.672 1 98.56 79 ALA B C 1
ATOM 1717 O O . ALA B 1 79 ? 6.457 14.703 13.852 1 98.56 79 ALA B O 1
ATOM 1718 N N . ARG B 1 80 ? 7.352 16.031 12.281 1 97.5 80 ARG B N 1
ATOM 1719 C CA . ARG B 1 80 ? 8.188 16.766 13.219 1 97.5 80 ARG B CA 1
ATOM 1720 C C . ARG B 1 80 ? 7.332 17.5 14.25 1 97.5 80 ARG B C 1
ATOM 1722 O O . ARG B 1 80 ? 7.637 17.484 15.445 1 97.5 80 ARG B O 1
ATOM 1729 N N . GLU B 1 81 ? 6.281 18.172 13.82 1 98.19 81 GLU B N 1
ATOM 1730 C CA . GLU B 1 81 ? 5.461 19.016 14.68 1 98.19 81 GLU B CA 1
ATOM 1731 C C . GLU B 1 81 ? 4.371 18.203 15.383 1 98.19 81 GLU B C 1
ATOM 1733 O O . GLU B 1 81 ? 3.803 18.656 16.375 1 98.19 81 GLU B O 1
ATOM 1738 N N . GLY B 1 82 ? 4.039 17.062 14.797 1 98.31 82 GLY B N 1
ATOM 1739 C CA . GLY B 1 82 ? 2.963 16.25 15.352 1 98.31 82 GLY B CA 1
ATOM 1740 C C . GLY B 1 82 ? 1.596 16.891 15.188 1 98.31 82 GLY B C 1
ATOM 1741 O O . GLY B 1 82 ? 0.734 16.75 16.062 1 98.31 82 GLY B O 1
ATOM 1742 N N . ARG B 1 83 ? 1.507 17.641 14.141 1 98.44 83 ARG B N 1
ATOM 1743 C CA . ARG B 1 83 ? 0.239 18.312 13.875 1 98.44 83 ARG B CA 1
ATOM 1744 C C . ARG B 1 83 ? -0.135 18.219 12.398 1 98.44 83 ARG B C 1
ATOM 1746 O O . ARG B 1 83 ? 0.742 18.141 11.531 1 98.44 83 ARG B O 1
ATOM 1753 N N . THR B 1 84 ? -1.394 18.266 12.18 1 98.81 84 THR B N 1
ATOM 1754 C CA . THR B 1 84 ? -1.916 18.203 10.82 1 98.81 84 THR B CA 1
ATOM 1755 C C . THR B 1 84 ? -1.426 19.391 10 1 98.81 84 THR B C 1
ATOM 1757 O O . THR B 1 84 ? -1.401 20.531 10.492 1 98.81 84 THR B O 1
ATOM 1760 N N . GLN B 1 85 ? -0.949 19.156 8.805 1 98.56 85 GLN B N 1
ATOM 1761 C CA . GLN B 1 85 ? -0.609 20.172 7.824 1 98.56 85 GLN B CA 1
ATOM 1762 C C . GLN B 1 85 ? -1.663 20.25 6.723 1 98.56 85 GLN B C 1
ATOM 1764 O O . GLN B 1 85 ? -1.845 19.312 5.957 1 98.56 85 GLN B O 1
ATOM 1769 N N . LEU B 1 86 ? -2.414 21.266 6.723 1 98.56 86 LEU B N 1
ATOM 1770 C CA . LEU B 1 86 ? -3.355 21.594 5.656 1 98.56 86 LEU B CA 1
ATOM 1771 C C . LEU B 1 86 ? -2.76 22.609 4.699 1 98.56 86 LEU B C 1
ATOM 1773 O O . LEU B 1 86 ? -2.668 23.797 5.031 1 98.56 86 LEU B O 1
ATOM 1777 N N . VAL B 1 87 ? -2.344 22.172 3.48 1 98.12 87 VAL B N 1
ATOM 1778 C CA . VAL B 1 87 ? -1.56 23 2.566 1 98.12 87 VAL B CA 1
ATOM 1779 C C . VAL B 1 87 ? -2.369 23.297 1.304 1 98.12 87 VAL B C 1
ATOM 1781 O O . VAL B 1 87 ? -2.516 22.422 0.441 1 98.12 87 VAL B O 1
ATOM 1784 N N . PRO B 1 88 ? -2.865 24.453 1.145 1 97.94 88 PRO B N 1
ATOM 1785 C CA . PRO B 1 88 ? -3.73 24.766 0.007 1 97.94 88 PRO B CA 1
ATOM 1786 C C . PRO B 1 88 ? -2.955 24.922 -1.3 1 97.94 88 PRO B C 1
ATOM 1788 O O . PRO B 1 88 ? -3.541 24.844 -2.383 1 97.94 88 PRO B O 1
ATOM 1791 N N . ASP B 1 89 ? -1.642 25.188 -1.206 1 97.25 89 ASP B N 1
ATOM 1792 C CA . ASP B 1 89 ? -0.741 25.344 -2.344 1 97.25 89 ASP B CA 1
ATOM 1793 C C . ASP B 1 89 ? 0.659 24.844 -2.01 1 97.25 89 ASP B C 1
ATOM 1795 O O . ASP B 1 89 ? 1.434 25.531 -1.344 1 97.25 89 ASP B O 1
ATOM 1799 N N . VAL B 1 90 ? 0.981 23.656 -2.594 1 95.94 90 VAL B N 1
ATOM 1800 C CA . VAL B 1 90 ? 2.225 23 -2.199 1 95.94 90 VAL B CA 1
ATOM 1801 C C . VAL B 1 90 ? 3.418 23.828 -2.666 1 95.94 90 VAL B C 1
ATOM 1803 O O . VAL B 1 90 ? 4.492 23.766 -2.066 1 95.94 90 VAL B O 1
ATOM 1806 N N . GLU B 1 91 ? 3.266 24.609 -3.695 1 93.19 91 GLU B N 1
ATOM 1807 C CA . GLU B 1 91 ? 4.352 25.422 -4.211 1 93.19 91 GLU B CA 1
ATOM 1808 C C . GLU B 1 91 ? 4.715 26.547 -3.229 1 93.19 91 GLU B C 1
ATOM 1810 O O . GLU B 1 91 ? 5.832 27.062 -3.256 1 93.19 91 GLU B O 1
ATOM 1815 N N . ALA B 1 92 ? 3.818 26.906 -2.426 1 94.5 92 ALA B N 1
ATOM 1816 C CA . ALA B 1 92 ? 4.035 27.969 -1.458 1 94.5 92 ALA B CA 1
ATOM 1817 C C . ALA B 1 92 ? 4.57 27.422 -0.139 1 94.5 92 ALA B C 1
ATOM 1819 O O . ALA B 1 92 ? 4.91 28.188 0.768 1 94.5 92 ALA B O 1
ATOM 1820 N N . PHE B 1 93 ? 4.598 26.141 -0.008 1 93.81 93 PHE B N 1
ATOM 1821 C CA . PHE B 1 93 ? 5.094 25.531 1.218 1 93.81 93 PHE B CA 1
ATOM 1822 C C . PHE B 1 93 ? 6.617 25.516 1.237 1 93.81 93 PHE B C 1
ATOM 1824 O O . PHE B 1 93 ? 7.246 24.938 0.348 1 93.81 93 PHE B O 1
ATOM 1831 N N . PRO B 1 94 ? 7.191 26.094 2.285 1 89.19 94 PRO B N 1
ATOM 1832 C CA . PRO B 1 94 ? 8.656 26.109 2.33 1 89.19 94 PRO B CA 1
ATOM 1833 C C . PRO B 1 94 ? 9.266 24.719 2.385 1 89.19 94 PRO B C 1
ATOM 1835 O O . PRO B 1 94 ? 8.891 23.906 3.232 1 89.19 94 PRO B O 1
ATOM 1838 N N . GLY B 1 95 ? 10.211 24.406 1.373 1 86.75 95 GLY B N 1
ATOM 1839 C CA . GLY B 1 95 ? 10.898 23.125 1.393 1 86.75 95 GLY B CA 1
ATOM 1840 C C . GLY B 1 95 ? 10.062 21.984 0.85 1 86.75 95 GLY B C 1
ATOM 1841 O O . GLY B 1 95 ? 10.344 20.828 1.121 1 86.75 95 GLY B O 1
ATOM 1842 N N . HIS B 1 96 ? 9.125 22.344 0.188 1 85.5 96 HIS B N 1
ATOM 1843 C CA . HIS B 1 96 ? 8.25 21.328 -0.364 1 85.5 96 HIS B CA 1
ATOM 1844 C C . HIS B 1 96 ? 9 20.391 -1.315 1 85.5 96 HIS B C 1
ATOM 1846 O O . HIS B 1 96 ? 9.797 20.859 -2.137 1 85.5 96 HIS B O 1
ATOM 1852 N N . ILE B 1 97 ? 8.773 19.156 -1.033 1 83.56 97 ILE B N 1
ATOM 1853 C CA . ILE B 1 97 ? 9.289 18.125 -1.918 1 83.56 97 ILE B CA 1
ATOM 1854 C C . ILE B 1 97 ? 8.156 17.578 -2.793 1 83.56 97 ILE B C 1
ATOM 1856 O O . ILE B 1 97 ? 7.023 17.438 -2.334 1 83.56 97 ILE B O 1
ATOM 1860 N N . ALA B 1 98 ? 8.5 17.516 -4.094 1 75.5 98 ALA B N 1
ATOM 1861 C CA . ALA B 1 98 ? 7.473 16.984 -4.988 1 75.5 98 ALA B CA 1
ATOM 1862 C C . ALA B 1 98 ? 7.793 15.555 -5.414 1 75.5 98 ALA B C 1
ATOM 1864 O O . ALA B 1 98 ? 8.914 15.266 -5.844 1 75.5 98 ALA B O 1
ATOM 1865 N N . CYS B 1 99 ? 6.875 14.695 -5.094 1 73 99 CYS B N 1
ATOM 1866 C CA . CYS B 1 99 ? 7.008 13.398 -5.75 1 73 99 CYS B CA 1
ATOM 1867 C C . CYS B 1 99 ? 6.305 13.391 -7.102 1 73 99 CYS B C 1
ATOM 1869 O O . CYS B 1 99 ? 6.805 12.805 -8.062 1 73 99 CYS B O 1
ATOM 1871 N N . SER B 1 100 ? 5.148 13.992 -7.047 1 84.44 100 SER B N 1
ATOM 1872 C CA . SER B 1 100 ? 4.367 14.148 -8.266 1 84.44 100 SER B CA 1
ATOM 1873 C C . SER B 1 100 ? 4.215 15.617 -8.648 1 84.44 100 SER B C 1
ATOM 1875 O O . SER B 1 100 ? 3.975 16.469 -7.789 1 84.44 100 SER B O 1
ATOM 1877 N N . SER B 1 101 ? 4.289 15.852 -9.914 1 83.56 101 SER B N 1
ATOM 1878 C CA . SER B 1 101 ? 4.176 17.219 -10.406 1 83.56 101 SER B CA 1
ATOM 1879 C C . SER B 1 101 ? 2.721 17.672 -10.453 1 83.56 101 SER B C 1
ATOM 1881 O O . SER B 1 101 ? 2.439 18.859 -10.57 1 83.56 101 SER B O 1
ATOM 1883 N N . SER B 1 102 ? 1.839 16.766 -10.359 1 92.62 102 SER B N 1
ATOM 1884 C CA . SER B 1 102 ? 0.433 17.125 -10.5 1 92.62 102 SER B CA 1
ATOM 1885 C C . SER B 1 102 ? -0.15 17.594 -9.172 1 92.62 102 SER B C 1
ATOM 1887 O O . SER B 1 102 ? -1.22 18.203 -9.133 1 92.62 102 SER B O 1
ATOM 1889 N N . THR B 1 103 ? 0.528 17.344 -8.078 1 95.44 103 THR B N 1
ATOM 1890 C CA . THR B 1 103 ? 0.004 17.703 -6.766 1 95.44 103 THR B CA 1
ATOM 1891 C C . THR B 1 103 ? -0.016 19.219 -6.586 1 95.44 103 THR B C 1
ATOM 1893 O O . THR B 1 103 ? 1.011 19.875 -6.75 1 95.44 103 THR B O 1
ATOM 1896 N N . ARG B 1 104 ? -1.166 19.75 -6.184 1 96.94 104 ARG B N 1
ATOM 1897 C CA . ARG B 1 104 ? -1.307 21.188 -6.004 1 96.94 104 ARG B CA 1
ATOM 1898 C C . ARG B 1 104 ? -1.652 21.531 -4.559 1 96.94 104 ARG B C 1
ATOM 1900 O O . ARG B 1 104 ? -1.401 22.641 -4.102 1 96.94 104 ARG B O 1
ATOM 1907 N N . SER B 1 105 ? -2.287 20.703 -3.857 1 97.94 105 SER B N 1
ATOM 1908 C CA . SER B 1 105 ? -2.588 20.828 -2.436 1 97.94 105 SER B CA 1
ATOM 1909 C C . SER B 1 105 ? -2.406 19.516 -1.701 1 97.94 105 SER B C 1
ATOM 1911 O O . SER B 1 105 ? -2.354 18.453 -2.328 1 97.94 105 SER B O 1
ATOM 1913 N N . GLU B 1 106 ? -2.268 19.641 -0.431 1 97.56 106 GLU B N 1
ATOM 1914 C CA . GLU B 1 106 ? -1.931 18.453 0.348 1 97.56 106 GLU B CA 1
ATOM 1915 C C . GLU B 1 106 ? -2.508 18.531 1.759 1 97.56 106 GLU B C 1
ATOM 1917 O O . GLU B 1 106 ? -2.533 19.609 2.363 1 97.56 106 GLU B O 1
ATOM 1922 N N . LEU B 1 107 ? -3.035 17.484 2.252 1 98.69 107 LEU B N 1
ATOM 1923 C CA . LEU B 1 107 ? -3.447 17.266 3.635 1 98.69 107 LEU B CA 1
ATOM 1924 C C . LEU B 1 107 ? -2.646 16.125 4.266 1 98.69 107 LEU B C 1
ATOM 1926 O O . LEU B 1 107 ? -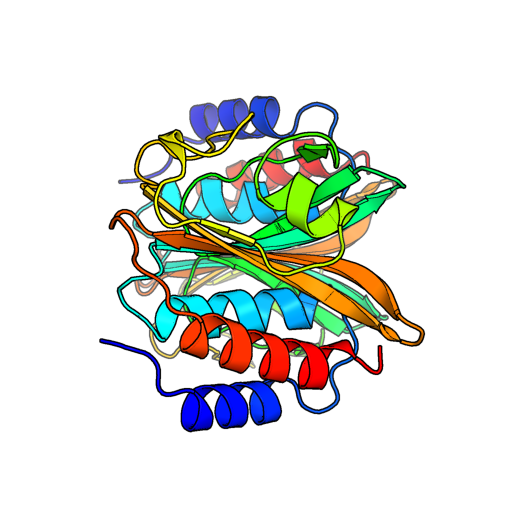2.715 14.984 3.809 1 98.69 107 LEU B O 1
ATOM 1930 N N . VAL B 1 108 ? -1.846 16.438 5.258 1 98.81 108 VAL B N 1
ATOM 1931 C CA . VAL B 1 108 ? -1.021 15.43 5.922 1 98.81 108 VAL B CA 1
ATOM 1932 C C . VAL B 1 108 ? -1.357 15.383 7.41 1 98.81 108 VAL B C 1
ATOM 1934 O O . VAL B 1 108 ? -1.329 16.422 8.094 1 98.81 108 VAL B O 1
ATOM 1937 N N . ILE B 1 109 ? -1.653 14.258 7.902 1 98.94 109 ILE B N 1
ATOM 1938 C CA . ILE B 1 109 ? -2.115 14.07 9.273 1 98.94 109 ILE B CA 1
ATOM 1939 C C . ILE B 1 109 ? -1.202 13.086 10 1 98.94 109 ILE B C 1
ATOM 1941 O O . ILE B 1 109 ? -1.013 11.953 9.547 1 98.94 109 ILE B O 1
ATOM 1945 N N . PRO B 1 110 ? -0.628 13.508 11.102 1 98.88 110 PRO B N 1
ATOM 1946 C CA . PRO B 1 110 ? 0.144 12.539 11.883 1 98.88 110 PRO B CA 1
ATOM 1947 C C . PRO B 1 110 ? -0.719 11.406 12.438 1 98.88 110 PRO B C 1
ATOM 1949 O O . PRO B 1 110 ? -1.872 11.633 12.812 1 98.88 110 PRO B O 1
ATOM 1952 N N . VAL B 1 111 ? -0.219 10.258 12.43 1 98.88 111 VAL B N 1
ATOM 1953 C CA . VAL B 1 111 ? -0.878 9.07 12.977 1 98.88 111 VAL B CA 1
ATOM 1954 C C . VAL B 1 111 ? -0.196 8.648 14.273 1 98.88 111 VAL B C 1
ATOM 1956 O O . VAL B 1 111 ? 1.003 8.359 14.289 1 98.88 111 VAL B O 1
ATOM 1959 N N . PHE B 1 112 ? -0.951 8.617 15.312 1 98.62 112 PHE B N 1
ATOM 1960 C CA . PHE B 1 112 ? -0.397 8.281 16.625 1 98.62 112 PHE B CA 1
ATOM 1961 C C . PHE B 1 112 ? -0.946 6.945 17.125 1 98.62 112 PHE B C 1
ATOM 1963 O O . PHE B 1 112 ? -2.121 6.637 16.906 1 98.62 112 PHE B O 1
ATOM 1970 N N . GLY B 1 113 ? -0.099 6.16 17.703 1 97.56 113 GLY B N 1
ATOM 1971 C CA . GLY B 1 113 ? -0.498 4.945 18.391 1 97.56 113 GLY B CA 1
ATOM 1972 C C . GLY B 1 113 ? -0.649 5.133 19.891 1 97.56 113 GLY B C 1
ATOM 1973 O O . GLY B 1 113 ? -0.876 6.25 20.359 1 97.56 113 GLY B O 1
ATOM 1974 N N . ALA B 1 114 ? -0.617 3.988 20.547 1 94.81 114 ALA B N 1
ATOM 1975 C CA . ALA B 1 114 ? -0.752 4.004 22 1 94.81 114 ALA B CA 1
ATOM 1976 C C . ALA B 1 114 ? 0.342 4.855 22.641 1 94.81 114 ALA B C 1
ATOM 1978 O O . ALA B 1 114 ? 1.495 4.824 22.203 1 94.81 114 ALA B O 1
ATOM 1979 N N . GLY B 1 115 ? -0.031 5.586 23.703 1 94.75 115 GLY B N 1
ATOM 1980 C CA . GLY B 1 115 ? 0.93 6.383 24.438 1 94.75 115 GLY B CA 1
ATOM 1981 C C . GLY B 1 115 ? 1.411 7.602 23.688 1 94.75 115 GLY B C 1
ATOM 1982 O O . GLY B 1 115 ? 2.396 8.234 24.062 1 94.75 115 GLY B O 1
ATOM 1983 N N . GLY B 1 116 ? 0.873 7.789 22.531 1 95.62 116 GLY B N 1
ATOM 1984 C CA . GLY B 1 116 ? 1.224 8.977 21.766 1 95.62 116 GLY B CA 1
ATOM 1985 C C . GLY B 1 116 ? 2.404 8.766 20.844 1 95.62 116 GLY B C 1
ATOM 1986 O O . GLY B 1 116 ? 3.002 9.727 20.359 1 95.62 116 GLY B O 1
ATOM 1987 N N . ARG B 1 117 ? 2.734 7.555 20.609 1 96.06 117 ARG B N 1
ATOM 1988 C CA . ARG B 1 117 ? 3.818 7.227 19.703 1 96.06 117 ARG B CA 1
ATOM 1989 C C . ARG B 1 117 ? 3.455 7.609 18.266 1 96.06 117 ARG B C 1
ATOM 1991 O O . ARG B 1 117 ? 2.406 7.207 17.75 1 96.06 117 ARG B O 1
ATOM 1998 N N . LEU B 1 118 ? 4.375 8.352 17.641 1 98.62 118 LEU B N 1
ATOM 1999 C CA . LEU B 1 118 ? 4.164 8.648 16.234 1 98.62 118 LEU B CA 1
ATOM 2000 C C . LEU B 1 118 ? 4.488 7.441 15.367 1 98.62 118 LEU B C 1
ATOM 2002 O O . LEU B 1 118 ? 5.645 7.016 15.289 1 98.62 118 LEU B O 1
ATOM 2006 N N . ILE B 1 119 ? 3.494 6.938 14.688 1 98.38 119 ILE B N 1
ATOM 2007 C CA . ILE B 1 119 ? 3.648 5.754 13.844 1 98.38 119 ILE B CA 1
ATOM 2008 C C . ILE B 1 119 ? 3.996 6.172 12.422 1 98.38 119 ILE B C 1
ATOM 2010 O O . ILE B 1 119 ? 4.656 5.43 11.688 1 98.38 119 ILE B O 1
ATOM 2014 N N . GLY B 1 120 ? 3.504 7.285 11.977 1 98.75 120 GLY B N 1
ATOM 2015 C CA . GLY B 1 120 ? 3.652 7.809 10.633 1 98.75 120 GLY B CA 1
ATOM 2016 C C . GLY B 1 120 ? 2.73 8.977 10.336 1 98.75 120 GLY B C 1
ATOM 2017 O O . GLY B 1 120 ? 2.361 9.727 11.242 1 98.75 120 GLY B O 1
ATOM 2018 N N . VAL B 1 121 ? 2.506 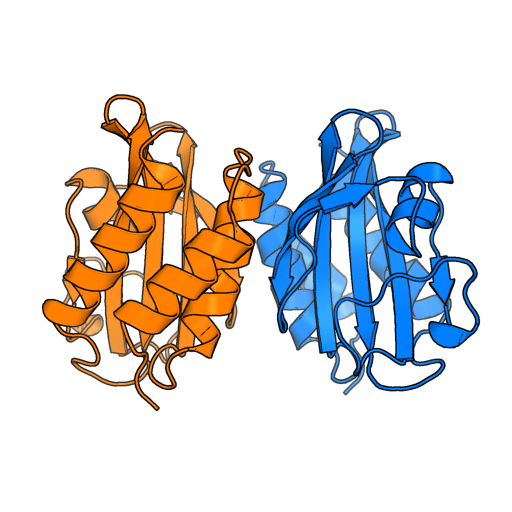9.172 9.047 1 98.94 121 VAL B N 1
ATOM 2019 C CA . VAL B 1 121 ? 1.561 10.195 8.617 1 98.94 121 VAL B CA 1
ATOM 2020 C C . VAL B 1 121 ? 0.667 9.641 7.508 1 98.94 121 VAL B C 1
ATOM 2022 O O . VAL B 1 121 ? 1.082 8.758 6.75 1 98.94 121 VAL B O 1
ATOM 2025 N N . LEU B 1 122 ? -0.557 10.016 7.512 1 98.94 122 LEU B N 1
ATOM 2026 C CA . LEU B 1 122 ? -1.409 9.906 6.332 1 98.94 122 LEU B CA 1
ATOM 2027 C C . LEU B 1 122 ? -1.235 11.117 5.418 1 98.94 122 LEU B C 1
ATOM 2029 O O . LEU B 1 122 ? -1.357 12.258 5.867 1 98.94 122 LEU B O 1
ATOM 2033 N N . ASP B 1 123 ? -0.891 10.867 4.227 1 98.56 123 ASP B N 1
ATOM 2034 C CA . ASP B 1 123 ? -0.718 11.914 3.223 1 98.56 123 ASP B CA 1
ATOM 2035 C C . ASP B 1 123 ? -1.769 11.797 2.121 1 98.56 123 ASP B C 1
ATOM 2037 O O . ASP B 1 123 ? -1.996 10.711 1.583 1 98.56 123 ASP B O 1
ATOM 2041 N N . ILE B 1 124 ? -2.447 12.867 1.809 1 98.56 124 ILE B N 1
ATOM 2042 C CA . ILE B 1 124 ? -3.395 12.945 0.703 1 98.56 124 ILE B CA 1
ATOM 2043 C C . ILE B 1 124 ? -3.035 14.125 -0.201 1 98.56 124 ILE B C 1
ATOM 2045 O O . ILE B 1 124 ? -2.949 15.266 0.259 1 98.56 124 ILE B O 1
ATOM 2049 N N . ASP B 1 125 ? -2.811 13.828 -1.449 1 97.88 125 ASP B N 1
ATOM 2050 C CA . ASP B 1 125 ? -2.504 14.836 -2.459 1 97.88 125 ASP B CA 1
ATOM 2051 C C . ASP B 1 125 ? -3.672 15.016 -3.428 1 97.88 125 ASP B C 1
ATOM 2053 O O . ASP B 1 125 ? -4.344 14.047 -3.783 1 97.88 125 ASP B O 1
ATOM 2057 N N . SER B 1 126 ? -3.873 16.219 -3.82 1 98.12 126 SER B N 1
ATOM 2058 C CA . SER B 1 126 ? -4.832 16.562 -4.863 1 98.12 126 SER B CA 1
ATOM 2059 C C . SER B 1 126 ? -4.184 17.406 -5.965 1 98.12 126 SER B C 1
ATOM 2061 O O . SER B 1 126 ? -3.279 18.188 -5.695 1 98.12 126 SER B O 1
ATOM 2063 N N . ASP B 1 127 ? -4.641 17.234 -7.203 1 97.31 127 ASP B N 1
ATOM 2064 C CA . ASP B 1 127 ? -4.172 18.078 -8.297 1 97.31 127 ASP B CA 1
ATOM 2065 C C . ASP B 1 127 ? -4.969 19.375 -8.359 1 97.31 127 ASP B C 1
ATOM 2067 O O . ASP B 1 127 ? -4.758 20.203 -9.258 1 97.31 127 ASP B O 1
ATOM 2071 N N . GLN B 1 128 ? -5.859 19.578 -7.434 1 97.69 128 GLN B N 1
ATOM 2072 C CA . GLN B 1 128 ? -6.621 20.812 -7.289 1 97.69 128 GLN B CA 1
ATOM 2073 C C . GLN B 1 128 ? -6.047 21.688 -6.176 1 97.69 128 GLN B C 1
ATOM 2075 O O . GLN B 1 128 ? -5.66 21.172 -5.121 1 97.69 128 GLN B O 1
ATOM 2080 N N . PRO B 1 129 ? -5.996 23 -6.414 1 97.25 129 PRO B N 1
ATOM 2081 C CA . PRO B 1 129 ? -5.598 23.875 -5.309 1 97.25 129 PRO B CA 1
ATOM 2082 C C . PRO B 1 129 ? -6.652 23.969 -4.207 1 97.25 129 PRO B C 1
ATOM 2084 O O . PRO B 1 129 ? -7.852 23.891 -4.488 1 97.25 129 PRO B O 1
ATOM 2087 N N . ASP B 1 130 ? -6.199 24.062 -2.959 1 98 130 ASP B N 1
ATOM 2088 C CA . ASP B 1 130 ? -7.082 24.281 -1.819 1 98 130 ASP B CA 1
ATOM 2089 C C . ASP B 1 130 ? -8.211 23.25 -1.798 1 98 130 ASP B C 1
ATOM 2091 O O . ASP B 1 130 ? -9.383 23.609 -1.659 1 98 130 ASP B O 1
ATOM 2095 N N . ALA B 1 131 ? -7.844 22.062 -2.031 1 98.19 131 ALA B N 1
ATOM 2096 C CA . ALA B 1 131 ? -8.828 21 -2.254 1 98.19 131 ALA B CA 1
ATOM 2097 C C . ALA B 1 131 ? -9.43 20.531 -0.934 1 98.19 131 ALA B C 1
ATOM 2099 O O . ALA B 1 131 ? -10.5 19.906 -0.919 1 98.19 131 ALA B O 1
ATOM 2100 N N . PHE B 1 132 ? -8.766 20.766 0.205 1 98.25 132 PHE B N 1
ATOM 2101 C CA . PHE B 1 132 ? -9.148 20.156 1.475 1 98.25 132 PHE B CA 1
ATOM 2102 C C . PHE B 1 132 ? -9.602 21.219 2.467 1 98.25 132 PHE B C 1
ATOM 2104 O O . PHE B 1 132 ? -9.141 22.359 2.416 1 98.25 132 PHE B O 1
ATOM 2111 N N . THR B 1 133 ? -10.453 20.828 3.363 1 98.25 133 THR B N 1
ATOM 2112 C CA . THR B 1 133 ? -10.961 21.734 4.391 1 98.25 133 THR B CA 1
ATOM 2113 C C . THR B 1 133 ? -10.578 21.234 5.781 1 98.25 133 THR B C 1
ATOM 2115 O O . THR B 1 133 ? -10.148 20.094 5.945 1 98.25 133 THR B O 1
ATOM 2118 N N . GLU B 1 134 ? -10.734 22.141 6.75 1 98.38 134 GLU B N 1
ATOM 2119 C CA . GLU B 1 134 ? -10.523 21.766 8.141 1 98.38 134 GLU B CA 1
ATOM 2120 C C . GLU B 1 134 ? -11.469 20.625 8.547 1 98.38 134 GLU B C 1
ATOM 2122 O O . GLU B 1 134 ? -11.109 19.781 9.359 1 98.38 134 GLU B O 1
ATOM 2127 N N . ALA B 1 135 ? -12.664 20.656 7.996 1 98.12 135 ALA B N 1
ATOM 2128 C CA . ALA B 1 135 ? -13.617 19.594 8.289 1 98.12 135 ALA B CA 1
ATOM 2129 C C . ALA B 1 135 ? -13.109 18.25 7.785 1 98.12 135 ALA B C 1
ATOM 2131 O O . ALA B 1 135 ? -13.289 17.219 8.453 1 98.12 135 ALA B O 1
ATOM 2132 N N . ASP B 1 136 ? -12.539 18.203 6.539 1 98.44 136 ASP B N 1
ATOM 2133 C CA . ASP B 1 136 ? -11.898 16.984 6.043 1 98.44 136 ASP B CA 1
ATOM 2134 C C . ASP B 1 136 ? -10.859 16.469 7.031 1 98.44 136 ASP B C 1
ATOM 2136 O O . ASP B 1 136 ? -10.859 15.281 7.379 1 98.44 136 ASP B O 1
ATOM 2140 N N . ALA B 1 137 ? -9.992 17.391 7.477 1 98.81 137 ALA B N 1
ATOM 2141 C CA . ALA B 1 137 ? -8.898 17.062 8.391 1 98.81 137 ALA B CA 1
ATOM 2142 C C . ALA B 1 137 ? -9.438 16.469 9.688 1 98.81 137 ALA B C 1
ATOM 2144 O O . ALA B 1 137 ? -8.977 15.406 10.133 1 98.81 137 ALA B O 1
ATOM 2145 N N . ARG B 1 138 ? -10.383 17.109 10.25 1 98.62 138 ARG B N 1
ATOM 2146 C CA . ARG B 1 138 ? -10.938 16.672 11.523 1 98.62 138 ARG B CA 1
ATOM 2147 C C . ARG B 1 138 ? -11.57 15.289 11.398 1 98.62 138 ARG B C 1
ATOM 2149 O O . ARG B 1 138 ? -11.422 14.453 12.289 1 98.62 138 ARG B O 1
ATOM 2156 N N . ALA B 1 139 ? -12.312 15.086 10.344 1 98.69 139 ALA B N 1
ATOM 2157 C CA . ALA B 1 139 ? -12.961 13.797 10.117 1 98.69 139 ALA B CA 1
ATOM 2158 C C . ALA B 1 139 ? -11.922 12.68 9.992 1 98.69 139 ALA B C 1
ATOM 2160 O O . ALA B 1 139 ? -12.07 11.617 10.602 1 98.69 139 ALA B O 1
ATOM 2161 N N . LEU B 1 140 ? -10.898 12.875 9.219 1 98.88 140 LEU B N 1
ATOM 2162 C CA . LEU B 1 140 ? -9.875 11.867 9.008 1 98.88 140 LEU B CA 1
ATOM 2163 C C . LEU B 1 140 ? -9.031 11.664 10.266 1 98.88 140 LEU B C 1
ATOM 2165 O O . LEU B 1 140 ? -8.609 10.547 10.562 1 98.88 140 LEU B O 1
ATOM 2169 N N . GLU B 1 141 ? -8.758 12.781 11.023 1 98.81 141 GLU B N 1
ATOM 2170 C CA . GLU B 1 141 ? -8.086 12.656 12.312 1 98.81 141 GLU B CA 1
ATOM 2171 C C . GLU B 1 141 ? -8.844 11.727 13.25 1 98.81 141 GLU B C 1
ATOM 2173 O O . GLU B 1 141 ? -8.242 10.875 13.914 1 98.81 141 GLU B O 1
ATOM 2178 N N . ALA B 1 142 ? -10.133 11.914 13.281 1 98.69 142 ALA B N 1
ATOM 2179 C CA . ALA B 1 142 ? -10.961 11.094 14.156 1 98.69 142 ALA B CA 1
ATOM 2180 C C . ALA B 1 142 ? -10.898 9.625 13.742 1 98.69 142 ALA B C 1
ATOM 2182 O O . ALA B 1 142 ? -10.797 8.742 14.602 1 98.69 142 ALA B O 1
ATOM 2183 N N . ILE B 1 143 ? -10.961 9.375 12.484 1 98.75 143 ILE B N 1
ATOM 2184 C CA . ILE B 1 143 ? -10.883 8.016 11.969 1 98.75 143 ILE B CA 1
ATOM 2185 C C . ILE B 1 143 ? -9.539 7.395 12.352 1 98.75 143 ILE B C 1
ATOM 2187 O O . ILE B 1 143 ? -9.484 6.262 12.836 1 98.75 143 ILE B O 1
ATOM 2191 N N . LEU B 1 144 ? -8.453 8.102 12.133 1 98.75 144 LEU B N 1
ATOM 2192 C CA . LEU B 1 144 ? -7.121 7.602 12.438 1 98.75 144 LEU B CA 1
ATOM 2193 C C . LEU B 1 144 ? -6.973 7.312 13.93 1 98.75 144 LEU B C 1
ATOM 2195 O O . LEU B 1 144 ? -6.367 6.312 14.32 1 98.75 144 LEU B O 1
ATOM 2199 N N . ALA B 1 145 ? -7.477 8.219 14.75 1 98.19 145 ALA B N 1
ATOM 2200 C CA . ALA B 1 145 ? -7.426 8.008 16.188 1 98.19 145 ALA B CA 1
ATOM 2201 C C . ALA B 1 145 ? -8.18 6.734 16.594 1 98.19 145 ALA B C 1
ATOM 2203 O O . ALA B 1 145 ? -7.715 5.973 17.438 1 98.19 145 ALA B O 1
ATOM 2204 N N . ASP B 1 146 ? -9.352 6.512 16.016 1 97.88 146 ASP B N 1
ATOM 2205 C CA . ASP B 1 146 ? -10.164 5.336 16.312 1 97.88 146 ASP B CA 1
ATOM 2206 C C . ASP B 1 146 ? -9.438 4.051 15.914 1 97.88 146 ASP B C 1
ATOM 2208 O O . ASP B 1 146 ? -9.516 3.043 16.625 1 97.88 146 ASP B O 1
ATOM 2212 N N . VAL B 1 147 ? -8.758 4.086 14.797 1 98.19 147 VAL B N 1
ATOM 2213 C CA . VAL B 1 147 ? -8.188 2.877 14.219 1 98.19 147 VAL B CA 1
ATOM 2214 C C . VAL B 1 147 ? -6.824 2.598 14.859 1 98.19 147 VAL B C 1
ATOM 2216 O O . VAL B 1 147 ? -6.504 1.449 15.172 1 98.19 147 VAL B O 1
ATOM 2219 N N . PHE B 1 148 ? -6.043 3.66 15.109 1 98.19 148 PHE B N 1
ATOM 2220 C CA . PHE B 1 148 ? -4.645 3.434 15.445 1 98.19 148 PHE B CA 1
ATOM 2221 C C . PHE B 1 148 ? -4.379 3.766 16.906 1 98.19 148 PHE B C 1
ATOM 2223 O O . PHE B 1 148 ? -3.355 3.359 17.469 1 98.19 148 PHE B O 1
ATOM 2230 N N . GLY B 1 149 ? -5.207 4.527 17.578 1 96.25 149 GLY B N 1
ATOM 2231 C CA . GLY B 1 149 ? -4.926 5.148 18.859 1 96.25 149 GLY B CA 1
ATOM 2232 C C . GLY B 1 149 ? -4.602 4.141 19.953 1 96.25 149 GLY B C 1
ATOM 2233 O O . GLY B 1 149 ? -3.883 4.461 20.906 1 96.25 149 GLY B O 1
ATOM 2234 N N . ALA B 1 150 ? -5.133 2.91 19.812 1 92.56 150 ALA B N 1
ATOM 2235 C CA . ALA B 1 150 ? -4.961 1.915 20.859 1 92.56 150 ALA B CA 1
ATOM 2236 C C . ALA B 1 150 ? -3.799 0.977 20.547 1 92.56 150 ALA B C 1
ATOM 2238 O O . ALA B 1 150 ? -3.484 0.085 21.344 1 92.56 150 ALA B O 1
ATOM 2239 N N . LEU B 1 151 ? -3.225 1.133 19.422 1 92.69 151 LEU B N 1
ATOM 2240 C CA . LEU B 1 151 ? -2.148 0.236 19.016 1 92.69 151 LEU B CA 1
ATOM 2241 C C . LEU B 1 151 ? -0.847 0.589 19.734 1 92.69 151 LEU B C 1
ATOM 2243 O O . LEU B 1 151 ? -0.572 1.765 19.984 1 92.69 151 LEU B O 1
#

Organism: Rhodobacter capsulatus (strain ATCC BAA-309 / NBRC 16581 / SB1003) (NCBI:txid272942)

Foldseek 3Di:
DAADLVVLLVVLCVVCPPPQDPQVSQQVNQVSVQVRGPQFQKKGWWWCPDVQKTAGGHIDHDDDDGIDGLVAALQSVCQVVVAKDWFQAQVPDPRHDDPDPLFGTKIKHFAAAEPGHTTTIIITTGSHGSSDDPVNNVSVNVSRCVNHHHD/DAADLVVLLVVLCVVCPPPQDPQVSQQVNQVSVQVRHPQFQKKGWWWCPDVQKTAGGHIDHDDDDGIDGLVAALQSVCQVVVAKDWFQAQVPDPRHDDPDPLFGTKIKHFAAAEPGHTTTIIITTGSHGSSDDPVNNVSVNVSSCVNHHHD

pLDDT: mean 96.79, std 3.94, range [72.75, 98.94]

InterPro domains:
  IPR003018 GAF domain [PF13185] (51-147)
  IPR003018 GAF domain [SM00065] (21-149)
  IPR029016 GAF-like domain superfamily [G3DSA:3.30.450.40] (3-148)

Nearest PDB structures (foldseek):
  8dgd-assembly1_A  TM=9.501E-01  e=1.162E-16  Klebsiella pneumoniae subsp. pneumoniae HS11286
  5hl6-assembly1_A  TM=9.374E-01  e=6.007E-16  Burkholderia vietnamiensis G4
  1vhm-assembly1_A  TM=9.523E-01  e=1.039E-15  Escherichia coli
  1f5m-assembly1_B  TM=9.451E-01  e=2.750E-15  Saccharomyces cerevisiae
  3mmh-assembly1_B  TM=9.075E-01  e=8.654E-16  Neisseria meningitidis 8013

Solvent-accessible surface area (backbone atoms only — not comparable to full-atom values): 15454 Å² total; per-residue (Å²): 99,74,60,52,62,69,60,51,46,52,51,51,50,63,75,44,60,91,62,77,55,64,57,34,51,42,22,53,47,16,40,55,56,30,75,42,22,71,64,42,57,27,17,25,30,31,28,50,77,47,95,62,33,29,29,28,33,20,37,35,53,74,78,69,59,60,68,42,44,32,89,38,23,65,63,12,46,10,58,69,70,62,38,70,38,80,37,45,42,43,88,74,39,83,63,52,68,75,68,50,89,60,52,26,12,37,43,25,36,47,34,39,24,38,96,66,40,72,49,27,30,42,39,35,29,13,66,41,64,52,71,73,50,72,66,56,50,52,48,52,49,50,44,45,42,71,69,33,32,82,78,102,74,60,51,62,68,60,52,45,51,50,51,51,64,76,45,60,90,61,78,56,66,57,36,50,41,24,53,47,17,42,56,56,27,76,42,23,71,64,42,59,26,19,25,30,32,28,50,78,48,95,61,34,29,29,26,33,19,38,35,55,74,78,69,59,59,69,42,46,31,89,38,24,64,63,11,46,11,57,68,69,63,37,69,38,80,36,45,42,43,86,75,39,82,64,50,69,76,68,49,89,60,52,25,10,37,44,24,36,47,35,38,25,38,95,67,41,72,49,26,31,43,41,36,30,15,67,41,64,53,71,73,51,72,65,57,50,53,47,51,50,51,44,45,44,71,70,32,32,80,77

Secondary structure (DSSP, 8-state):
----HHHHHHHHHHHHTT---HHHHHHHHHHHHHHH-TT-SEEEEEEEEETTEEEEEEEESS---SEEETTSHHHHHHHHHTS-EEES-GGGSTT---S-TT--EEEEEEEE-GGG-EEEEEEEEESSTT---HHHHHHHHHHHHHHHTT-/----HHHHHHHHHHHHTT---HHHHHHHHHHHHHHH-TT-SEEEEEEEEETTEEEEEEEESS---SEEETTSHHHHHHHHHTS-EEES-GGGSTT---S-TT--EEEEEEEE-GGG-EEEEEEEEESSTT---HHHHHHHHHHHHHHHTT-

Radius of gyration: 18.53 Å; Cα contacts (8 Å, |Δi|>4): 701; chains: 2; bounding box: 40×53×47 Å